Protein AF-A0A507CUS2-F1 (afdb_monomer_lite)

Radius of gyration: 39.31 Å; chains: 1; bounding box: 85×92×77 Å

Structure (mmCIF, N/CA/C/O backbone):
data_AF-A0A507CUS2-F1
#
_entry.id   AF-A0A507CUS2-F1
#
loop_
_atom_site.group_PDB
_atom_site.id
_atom_site.type_symbol
_atom_site.label_atom_id
_atom_site.label_alt_id
_atom_site.label_comp_id
_atom_site.label_asym_id
_atom_site.label_entity_id
_atom_site.label_seq_id
_atom_site.pdbx_PDB_ins_code
_atom_site.Cartn_x
_atom_site.Cartn_y
_atom_site.Cartn_z
_atom_site.occupancy
_atom_site.B_iso_or_equiv
_atom_site.auth_seq_id
_atom_site.auth_comp_id
_atom_site.auth_asym_id
_atom_site.auth_atom_id
_atom_site.pdbx_PDB_model_num
ATOM 1 N N . MET A 1 1 ? -12.491 -32.952 25.454 1.00 55.44 1 MET A N 1
ATOM 2 C CA . MET A 1 1 ? -11.178 -32.754 24.778 1.00 55.44 1 MET A CA 1
ATOM 3 C C . MET A 1 1 ? -11.209 -33.100 23.277 1.00 55.44 1 MET A C 1
ATOM 5 O O . MET A 1 1 ? -10.390 -32.542 22.554 1.00 55.44 1 MET A O 1
ATOM 9 N N . GLY A 1 2 ? -12.136 -33.944 22.789 1.00 64.25 2 GLY A N 1
ATOM 10 C CA . GLY A 1 2 ? -12.224 -34.361 21.374 1.00 64.25 2 GLY A CA 1
ATOM 11 C C . GLY A 1 2 ? -12.565 -33.248 20.372 1.00 64.25 2 GLY A C 1
ATOM 12 O O . GLY A 1 2 ? -11.853 -33.081 19.383 1.00 64.25 2 GLY A O 1
ATOM 13 N N . ASP A 1 3 ? -13.547 -32.394 20.672 1.00 76.19 3 ASP A N 1
ATOM 14 C CA . ASP A 1 3 ? -14.053 -31.393 19.708 1.00 76.19 3 ASP A CA 1
ATOM 15 C C . ASP A 1 3 ? -13.016 -30.341 19.304 1.00 76.19 3 ASP A C 1
ATOM 17 O O . ASP A 1 3 ? -12.984 -29.862 18.172 1.00 76.19 3 ASP A O 1
ATOM 21 N N . LYS A 1 4 ? -12.110 -29.986 20.224 1.00 78.25 4 LYS A N 1
ATOM 22 C CA . LYS A 1 4 ? -11.014 -29.045 19.940 1.00 78.25 4 LYS A CA 1
ATOM 23 C C . LYS A 1 4 ? -9.965 -29.645 19.005 1.00 78.25 4 LYS A C 1
ATOM 25 O O . LYS A 1 4 ? -9.221 -28.885 18.395 1.00 78.25 4 LYS A O 1
ATOM 30 N N . ARG A 1 5 ? -9.845 -30.973 18.932 1.00 82.31 5 ARG A N 1
ATOM 31 C CA . ARG A 1 5 ? -8.914 -31.662 18.027 1.00 82.31 5 ARG A CA 1
ATOM 32 C C . ARG A 1 5 ? -9.556 -31.864 16.656 1.00 82.31 5 ARG A C 1
ATOM 34 O O . ARG A 1 5 ? -8.892 -31.576 15.667 1.00 82.31 5 ARG A O 1
ATOM 41 N N . ALA A 1 6 ? -10.843 -32.215 16.617 1.00 86.88 6 ALA A N 1
ATOM 42 C CA . ALA A 1 6 ? -11.633 -32.305 15.387 1.00 86.88 6 ALA A CA 1
ATOM 43 C C . ALA A 1 6 ? -11.661 -30.970 14.621 1.00 86.88 6 ALA A C 1
ATOM 45 O O . ALA A 1 6 ? -11.206 -30.905 13.485 1.00 86.88 6 ALA A O 1
ATOM 46 N N . LYS A 1 7 ? -12.006 -29.858 15.288 1.00 85.62 7 LYS A N 1
ATOM 47 C CA . LYS A 1 7 ? -12.008 -28.514 14.669 1.00 85.62 7 LYS A CA 1
ATOM 48 C C . LYS A 1 7 ? -10.644 -28.071 14.131 1.00 85.62 7 LYS A C 1
ATOM 50 O O . LYS A 1 7 ? -10.565 -27.254 13.219 1.00 85.62 7 LYS A O 1
ATOM 55 N N . LYS A 1 8 ? -9.551 -28.567 14.723 1.00 85.44 8 LYS A N 1
ATOM 56 C CA . LYS A 1 8 ? -8.195 -28.294 14.229 1.00 85.44 8 LYS A CA 1
ATOM 57 C C . LYS A 1 8 ? -7.891 -29.098 12.971 1.00 85.44 8 LYS A C 1
ATOM 59 O O . LYS A 1 8 ? -7.284 -28.536 12.071 1.00 85.44 8 LYS A O 1
ATOM 64 N N . ALA A 1 9 ? -8.307 -30.364 12.926 1.00 87.25 9 ALA A N 1
ATOM 65 C CA . ALA A 1 9 ? -8.192 -31.204 11.738 1.00 87.25 9 ALA A CA 1
ATOM 66 C C . ALA A 1 9 ? -8.985 -30.602 10.570 1.00 87.25 9 ALA A C 1
ATOM 68 O O . ALA A 1 9 ? -8.390 -30.302 9.546 1.00 87.25 9 ALA A O 1
ATOM 69 N N . GLU A 1 10 ? -10.250 -30.231 10.793 1.00 90.06 10 GLU A N 1
ATOM 70 C CA . GLU A 1 10 ? -11.076 -29.558 9.778 1.00 90.06 10 GLU A CA 1
ATOM 71 C C . GLU A 1 10 ? -10.437 -28.269 9.242 1.00 90.06 10 GLU A C 1
ATOM 73 O O . GLU A 1 10 ? -10.563 -27.944 8.064 1.00 90.06 10 GLU A O 1
ATOM 78 N N . TYR A 1 11 ? -9.761 -27.501 10.103 1.00 88.88 11 TYR A N 1
ATOM 79 C CA . TYR A 1 11 ? -9.037 -26.308 9.666 1.00 88.88 11 TYR A CA 1
ATOM 80 C C . TYR A 1 11 ? -7.829 -26.660 8.789 1.00 88.88 11 TYR A C 1
ATOM 82 O O . TYR A 1 11 ? -7.574 -25.967 7.806 1.00 88.88 11 TYR A O 1
ATOM 90 N N . PHE A 1 12 ? -7.081 -27.712 9.138 1.00 88.44 12 PHE A N 1
ATOM 91 C CA . PHE A 1 12 ? -5.966 -28.186 8.318 1.00 88.44 12 PHE A CA 1
ATOM 92 C C . PHE A 1 12 ? -6.449 -28.663 6.951 1.00 88.44 12 PHE A C 1
ATOM 94 O O . PHE A 1 12 ? -5.858 -28.269 5.951 1.00 88.44 12 PHE A O 1
ATOM 101 N N . ASP A 1 13 ? -7.552 -29.405 6.900 1.00 90.56 13 ASP A N 1
ATOM 102 C CA . ASP A 1 13 ? -8.124 -29.906 5.648 1.00 90.56 13 ASP A CA 1
ATOM 103 C C . ASP A 1 13 ? -8.612 -28.756 4.759 1.00 90.56 13 ASP A C 1
ATOM 105 O O . ASP A 1 13 ? -8.297 -28.709 3.572 1.00 90.56 13 ASP A O 1
ATOM 109 N N . LYS A 1 14 ? -9.280 -27.754 5.346 1.00 90.62 14 LYS A N 1
ATOM 110 C CA . LYS A 1 14 ? -9.685 -26.536 4.625 1.00 90.62 14 LYS A CA 1
ATOM 111 C C . LYS A 1 14 ? -8.495 -25.752 4.083 1.00 90.62 14 LYS A C 1
ATOM 113 O O . LYS A 1 14 ? -8.564 -25.237 2.975 1.00 90.62 14 LYS A O 1
ATOM 118 N N . LEU A 1 15 ? -7.414 -25.630 4.853 1.00 89.00 15 LEU A N 1
ATOM 119 C CA . LEU A 1 15 ? -6.216 -24.914 4.411 1.00 89.00 15 LEU A CA 1
ATOM 120 C C . LEU A 1 15 ? -5.497 -25.675 3.289 1.00 89.00 15 LEU A C 1
ATOM 122 O O . LEU A 1 15 ? -5.046 -25.042 2.341 1.00 89.00 15 LEU A O 1
ATOM 126 N N . LYS A 1 16 ? -5.440 -27.009 3.367 1.00 88.25 16 LYS A N 1
ATOM 127 C CA . LYS A 1 16 ? -4.901 -27.882 2.313 1.00 88.25 16 LYS A CA 1
ATOM 128 C C . LYS A 1 16 ? -5.678 -27.739 1.005 1.00 88.25 16 LYS A C 1
ATOM 130 O O . LYS A 1 16 ? -5.072 -27.490 -0.029 1.00 88.25 16 LYS A O 1
ATOM 135 N N . GLN A 1 17 ? -7.010 -27.809 1.070 1.00 90.94 17 GLN A N 1
ATOM 136 C CA . GLN A 1 17 ? -7.886 -27.535 -0.079 1.00 90.94 17 GLN A CA 1
ATOM 137 C C . GLN A 1 17 ? -7.632 -26.122 -0.630 1.00 90.94 17 GLN A C 1
ATOM 139 O O . GLN A 1 17 ? -7.420 -25.950 -1.822 1.00 90.94 17 GLN A O 1
ATOM 144 N N . LEU A 1 18 ? -7.523 -25.145 0.280 1.00 90.25 18 LEU A N 1
ATOM 145 C CA . LEU A 1 18 ? -7.044 -23.772 0.078 1.00 90.25 18 LEU A CA 1
ATOM 146 C C . LEU A 1 18 ? -5.852 -23.658 -0.885 1.00 90.25 18 LEU A C 1
ATOM 148 O O . LEU A 1 18 ? -5.891 -22.981 -1.913 1.00 90.25 18 LEU A O 1
ATOM 152 N N . LEU A 1 19 ? -4.766 -24.311 -0.483 1.00 86.19 19 LEU A N 1
ATOM 153 C CA . LEU A 1 19 ? -3.470 -24.252 -1.152 1.00 86.19 19 LEU A CA 1
ATOM 154 C C . LEU A 1 19 ? -3.439 -25.035 -2.465 1.00 86.19 19 LEU A C 1
ATOM 156 O O . LEU A 1 19 ? -2.702 -24.649 -3.366 1.00 86.19 19 LEU A O 1
ATOM 160 N N . ALA A 1 20 ? -4.215 -26.115 -2.569 1.00 86.56 20 ALA A N 1
ATOM 161 C CA . ALA A 1 20 ? -4.308 -26.909 -3.789 1.00 86.56 20 ALA A CA 1
ATOM 162 C C . ALA A 1 20 ? -5.159 -26.211 -4.859 1.00 86.56 20 ALA A C 1
ATOM 164 O O . ALA A 1 20 ? -4.806 -26.214 -6.037 1.00 86.56 20 ALA A O 1
ATOM 165 N N . ASP A 1 21 ? -6.268 -25.590 -4.453 1.00 89.00 21 ASP A N 1
ATOM 166 C CA . ASP A 1 21 ? -7.197 -24.964 -5.385 1.00 89.00 21 ASP A CA 1
ATOM 167 C C . ASP A 1 21 ? -6.641 -23.662 -5.960 1.00 89.00 21 ASP A C 1
ATOM 169 O O . ASP A 1 21 ? -6.886 -23.372 -7.130 1.00 89.00 21 ASP A O 1
ATOM 173 N N . TYR A 1 22 ? -5.940 -22.854 -5.160 1.00 88.62 22 TYR A N 1
ATOM 174 C CA . TYR A 1 22 ? -5.552 -21.494 -5.530 1.00 88.62 22 TYR A CA 1
ATOM 175 C C . TYR A 1 22 ? -4.031 -21.351 -5.697 1.00 88.62 22 TYR A C 1
ATOM 177 O O . TYR A 1 22 ? -3.296 -21.517 -4.724 1.00 88.62 22 TYR A O 1
ATOM 185 N N . PRO A 1 23 ? -3.543 -20.958 -6.891 1.00 85.69 23 PRO A N 1
ATOM 186 C CA . PRO A 1 23 ? -2.109 -20.804 -7.136 1.00 85.69 23 PRO A CA 1
ATOM 187 C C . PRO A 1 23 ? -1.521 -19.539 -6.493 1.00 85.69 23 PRO A C 1
ATOM 189 O O . PRO A 1 23 ? -0.327 -19.504 -6.198 1.00 85.69 23 PRO A O 1
ATOM 192 N N . THR A 1 24 ? -2.349 -18.508 -6.267 1.00 88.62 24 THR A N 1
ATOM 193 C CA . THR A 1 24 ? -1.909 -17.223 -5.706 1.00 88.62 24 THR A CA 1
ATOM 194 C C . THR A 1 24 ? -2.506 -16.975 -4.326 1.00 88.62 24 THR A C 1
ATOM 196 O O . THR A 1 24 ? -3.685 -17.245 -4.067 1.00 88.62 24 THR A O 1
ATOM 199 N N . VAL A 1 25 ? -1.675 -16.447 -3.425 1.00 90.44 25 VAL A N 1
ATOM 200 C CA . VAL A 1 25 ? -2.063 -16.136 -2.046 1.00 90.44 25 VAL A CA 1
ATOM 201 C C . VAL A 1 25 ? -1.551 -14.757 -1.661 1.00 90.44 25 VAL A C 1
ATOM 203 O O . VAL A 1 25 ? -0.349 -14.507 -1.629 1.00 90.44 25 VAL A O 1
ATOM 206 N N . PHE A 1 26 ? -2.456 -13.862 -1.288 1.00 91.25 26 PHE A N 1
ATOM 207 C CA . PHE A 1 26 ? -2.097 -12.609 -0.641 1.00 91.25 26 PHE A CA 1
ATOM 208 C C . PHE A 1 26 ? -1.972 -12.813 0.862 1.00 91.25 26 PHE A C 1
ATOM 210 O O . PHE A 1 26 ? -2.871 -13.340 1.521 1.00 91.25 26 PHE A O 1
ATOM 217 N N . ILE A 1 27 ? -0.861 -12.340 1.407 1.00 91.06 27 ILE A N 1
ATOM 218 C CA . ILE A 1 27 ? -0.609 -12.268 2.836 1.00 91.06 27 ILE A CA 1
ATOM 219 C C . ILE A 1 27 ? -0.936 -10.848 3.266 1.00 91.06 27 ILE A C 1
ATOM 221 O O . ILE A 1 27 ? -0.382 -9.870 2.756 1.00 91.06 27 ILE A O 1
ATOM 225 N N . VAL A 1 28 ? -1.892 -10.741 4.177 1.00 90.62 28 VAL A N 1
ATOM 226 C CA . VAL A 1 28 ? -2.523 -9.474 4.526 1.00 90.62 28 VAL A CA 1
ATOM 227 C C . VAL A 1 28 ? -2.383 -9.247 6.020 1.00 90.62 28 VAL A C 1
ATOM 229 O O . VAL A 1 28 ? -2.678 -10.134 6.813 1.00 90.62 28 VAL A O 1
ATOM 232 N N . ASN A 1 29 ? -1.952 -8.059 6.420 1.00 90.25 29 ASN A N 1
ATOM 233 C CA . ASN A 1 29 ? -1.989 -7.615 7.801 1.00 90.25 29 ASN A CA 1
ATOM 234 C C . ASN A 1 29 ? -3.327 -6.915 8.092 1.00 90.25 29 ASN A C 1
ATOM 236 O O . ASN A 1 29 ? -3.771 -6.036 7.341 1.00 90.25 29 ASN A O 1
ATOM 240 N N . VAL A 1 30 ? -3.974 -7.327 9.181 1.00 86.94 30 VAL A N 1
ATOM 241 C CA . VAL A 1 30 ? -5.353 -6.973 9.549 1.00 86.94 30 VAL A CA 1
ATOM 242 C C . VAL A 1 30 ? -5.353 -6.176 10.860 1.00 86.94 30 VAL A C 1
ATOM 244 O O . VAL A 1 30 ? -6.011 -6.533 11.834 1.00 86.94 30 VAL A O 1
ATOM 247 N N . ASP A 1 31 ? -4.598 -5.079 10.909 1.00 85.25 31 ASP A N 1
ATOM 248 C CA . ASP A 1 31 ? -4.523 -4.211 12.089 1.00 85.25 31 ASP A CA 1
ATOM 249 C C . ASP A 1 31 ? -5.655 -3.175 12.119 1.00 85.25 31 ASP A C 1
ATOM 251 O O . ASP A 1 31 ? -5.944 -2.512 11.125 1.00 85.25 31 ASP A O 1
ATOM 255 N N . ASN A 1 32 ? -6.291 -3.009 13.286 1.00 80.69 32 ASN A N 1
ATOM 256 C CA . ASN A 1 32 ? -7.391 -2.058 13.515 1.00 80.69 32 ASN A CA 1
ATOM 257 C C . ASN A 1 32 ? -8.603 -2.221 12.573 1.00 80.69 32 ASN A C 1
ATOM 259 O O . ASN A 1 32 ? -9.353 -1.270 12.350 1.00 80.69 32 ASN A O 1
ATOM 263 N N . VAL A 1 33 ? -8.826 -3.430 12.052 1.00 84.31 33 VAL A N 1
ATOM 264 C CA . VAL A 1 33 ? -9.963 -3.760 11.183 1.00 84.31 33 VAL A CA 1
ATOM 265 C C . VAL A 1 33 ? -11.133 -4.274 12.026 1.00 84.31 33 VAL A C 1
ATOM 267 O O . VAL A 1 33 ? -10.987 -5.198 12.827 1.00 84.31 33 VAL A O 1
ATOM 270 N N . GLY A 1 34 ? -12.314 -3.680 11.845 1.00 83.50 34 GLY A N 1
ATOM 271 C CA . GLY A 1 34 ? -13.531 -4.096 12.549 1.00 83.50 34 GLY A CA 1
ATOM 272 C C . GLY A 1 34 ? -14.150 -5.382 11.986 1.00 83.50 34 GLY A C 1
ATOM 273 O O . GLY A 1 34 ? -13.994 -5.705 10.807 1.00 83.50 34 GLY A O 1
ATOM 274 N N . SER A 1 35 ? -14.939 -6.092 12.799 1.00 86.44 35 SER A N 1
ATOM 275 C CA . SER A 1 35 ? -15.641 -7.316 12.372 1.00 86.44 35 SER A CA 1
ATOM 276 C C . SER A 1 35 ? -16.556 -7.094 11.160 1.00 86.44 35 SER A C 1
ATOM 278 O O . SER A 1 35 ? -16.590 -7.930 10.256 1.00 86.44 35 SER A O 1
ATOM 280 N N . ASN A 1 36 ? -17.246 -5.947 11.103 1.00 86.75 36 ASN A N 1
ATOM 281 C CA . ASN A 1 36 ? -18.114 -5.581 9.977 1.00 86.75 36 ASN A CA 1
ATOM 282 C C . ASN A 1 36 ? -17.319 -5.336 8.691 1.00 86.75 36 ASN A C 1
ATOM 284 O O . ASN A 1 36 ? -17.740 -5.776 7.625 1.00 86.75 36 ASN A O 1
ATOM 288 N N . GLN A 1 37 ? -16.139 -4.719 8.794 1.00 85.56 37 GLN A N 1
ATOM 289 C CA . GLN A 1 37 ? -15.252 -4.509 7.651 1.00 85.56 37 GLN A CA 1
ATOM 290 C C . GLN A 1 37 ? -14.789 -5.858 7.085 1.00 85.56 37 GLN A C 1
ATOM 292 O O . GLN A 1 37 ? -14.903 -6.095 5.887 1.00 85.56 37 GLN A O 1
ATOM 297 N N . MET A 1 38 ? -14.388 -6.803 7.944 1.00 87.50 38 MET A N 1
ATOM 298 C CA . MET A 1 38 ? -14.052 -8.171 7.517 1.00 87.50 38 MET A CA 1
ATOM 299 C C . MET A 1 38 ? -15.237 -8.926 6.907 1.00 87.50 38 MET A C 1
ATOM 301 O O . MET A 1 38 ? -15.042 -9.828 6.091 1.00 87.50 38 MET A O 1
ATOM 305 N N . HIS A 1 39 ? -16.468 -8.623 7.318 1.00 88.31 39 HIS A N 1
ATOM 306 C CA . HIS A 1 39 ? -17.656 -9.213 6.709 1.00 88.31 39 HIS A CA 1
ATOM 307 C C . HIS A 1 39 ? -17.906 -8.645 5.306 1.00 88.31 39 HIS A C 1
ATOM 309 O O . HIS A 1 39 ? -18.074 -9.420 4.370 1.00 88.31 39 HIS A O 1
ATOM 315 N N . GLN A 1 40 ? -17.824 -7.323 5.142 1.00 87.88 40 GLN A N 1
ATOM 316 C CA . GLN A 1 40 ? -17.938 -6.652 3.842 1.00 87.88 40 GLN A CA 1
ATOM 317 C C . GLN A 1 40 ? -16.847 -7.106 2.869 1.00 87.88 40 GLN A C 1
ATOM 319 O O . GLN A 1 40 ? -17.151 -7.480 1.743 1.00 87.88 40 GLN A O 1
ATOM 324 N N . ILE A 1 41 ? -15.595 -7.186 3.326 1.00 86.94 41 ILE A N 1
ATOM 325 C CA . ILE A 1 41 ? -14.480 -7.726 2.537 1.00 86.94 41 ILE A CA 1
ATOM 326 C C . ILE A 1 41 ? -14.787 -9.157 2.094 1.00 86.94 41 ILE A C 1
ATOM 328 O O . ILE A 1 41 ? -14.598 -9.498 0.932 1.00 86.94 41 ILE A O 1
ATOM 332 N N . ARG A 1 42 ? -15.295 -10.005 2.997 1.00 88.38 42 ARG A N 1
ATOM 333 C CA . ARG A 1 42 ? -15.652 -11.385 2.648 1.00 88.38 42 ARG A CA 1
ATOM 334 C C . ARG A 1 42 ? -16.791 -11.478 1.646 1.00 88.38 42 ARG A C 1
ATOM 336 O O . ARG A 1 42 ? -16.805 -12.453 0.911 1.00 88.38 42 ARG A O 1
ATOM 343 N N . ILE A 1 43 ? -17.724 -10.527 1.628 1.00 89.38 43 ILE A N 1
ATOM 344 C CA . ILE A 1 43 ? -18.783 -10.443 0.614 1.00 89.38 43 ILE A CA 1
ATOM 345 C C . ILE A 1 43 ? -18.190 -9.992 -0.723 1.00 89.38 43 ILE A C 1
ATOM 347 O O . ILE A 1 43 ? -18.408 -10.658 -1.728 1.00 89.38 43 ILE A O 1
ATOM 351 N N . ASN A 1 44 ? -17.385 -8.928 -0.716 1.00 86.81 44 ASN A N 1
ATOM 352 C CA . ASN A 1 44 ? -16.779 -8.348 -1.916 1.00 86.81 44 ASN A CA 1
ATOM 353 C C . ASN A 1 44 ? -15.786 -9.293 -2.602 1.00 86.81 44 ASN A C 1
ATOM 355 O O . ASN A 1 44 ? -15.641 -9.251 -3.817 1.00 86.81 44 ASN A O 1
ATOM 359 N N . MET A 1 45 ? -15.116 -10.150 -1.830 1.00 84.38 45 MET A N 1
ATOM 360 C CA . MET A 1 45 ? -14.189 -11.150 -2.359 1.00 84.38 45 MET A CA 1
ATOM 361 C C . MET A 1 45 ? -14.888 -12.419 -2.873 1.00 84.38 45 MET A C 1
ATOM 363 O O . MET A 1 45 ? -14.225 -13.239 -3.507 1.00 84.38 45 MET A O 1
ATOM 367 N N . ARG A 1 46 ? -16.200 -12.616 -2.640 1.00 86.25 46 ARG A N 1
ATOM 368 C CA . ARG A 1 46 ? -16.898 -13.830 -3.106 1.00 86.25 46 ARG A CA 1
ATOM 369 C C . ARG A 1 46 ? -16.798 -13.956 -4.625 1.00 86.25 46 ARG A C 1
ATOM 371 O O . ARG A 1 46 ? -17.096 -13.018 -5.350 1.00 86.25 46 ARG A O 1
ATOM 378 N N . GLY A 1 47 ? -16.420 -15.144 -5.089 1.00 82.44 47 GLY A N 1
ATOM 379 C CA . GLY A 1 47 ? -16.262 -15.463 -6.510 1.00 82.44 47 GLY A CA 1
ATOM 380 C C . GLY A 1 47 ? -14.826 -15.320 -7.015 1.00 82.44 47 GLY A C 1
ATOM 381 O O . GLY A 1 47 ? -14.388 -16.145 -7.808 1.00 82.44 47 GLY A O 1
ATOM 382 N N . GLU A 1 48 ? -14.059 -14.359 -6.499 1.00 82.88 48 GLU A N 1
ATOM 383 C CA . GLU A 1 48 ? -12.675 -14.113 -6.943 1.00 82.88 48 GLU A CA 1
ATOM 384 C C . GLU A 1 48 ? -11.623 -14.618 -5.958 1.00 82.88 48 GLU A C 1
ATOM 386 O O . GLU A 1 48 ? -10.512 -14.989 -6.356 1.00 82.88 48 GLU A O 1
ATOM 391 N N . GLY A 1 49 ? -11.977 -14.677 -4.673 1.00 85.62 49 GLY A N 1
ATOM 392 C CA . GLY A 1 49 ? -11.088 -15.197 -3.657 1.00 85.62 49 GLY A CA 1
ATOM 393 C C . GLY A 1 49 ? -11.755 -15.574 -2.343 1.00 85.62 49 GLY A C 1
ATOM 394 O O . GLY A 1 49 ? -12.904 -15.244 -2.050 1.00 85.62 49 GLY A O 1
ATOM 395 N N . VAL A 1 50 ? -11.000 -16.290 -1.520 1.00 90.69 50 VAL A N 1
ATOM 396 C CA . VAL A 1 50 ? -11.439 -16.739 -0.199 1.00 90.69 50 VAL A CA 1
ATOM 397 C C . VAL A 1 50 ? -10.493 -16.186 0.853 1.00 90.69 50 VAL A C 1
ATOM 399 O O . VAL A 1 50 ? -9.283 -16.387 0.794 1.00 90.69 50 VAL A O 1
ATOM 402 N N . VAL A 1 51 ? -11.059 -15.492 1.841 1.00 90.56 51 VAL A N 1
ATOM 403 C CA . VAL A 1 51 ? -10.310 -14.974 2.990 1.00 90.56 51 VAL A CA 1
ATOM 404 C C . VAL A 1 51 ? -10.303 -16.022 4.098 1.00 90.56 51 VAL A C 1
ATOM 406 O O . VAL A 1 51 ? -11.357 -16.357 4.649 1.00 90.56 51 VAL A O 1
ATOM 409 N N . LEU A 1 52 ? -9.117 -16.498 4.468 1.00 90.25 52 LEU A N 1
ATOM 410 C CA . LEU A 1 52 ? -8.896 -17.415 5.578 1.00 90.25 52 LEU A CA 1
ATOM 411 C C . LEU A 1 52 ? -8.071 -16.727 6.669 1.00 90.25 52 LEU A C 1
ATOM 413 O O . LEU A 1 52 ? -6.939 -16.296 6.453 1.00 90.25 52 LEU A O 1
ATOM 417 N N . MET A 1 53 ? -8.632 -16.681 7.874 1.00 88.69 53 MET A N 1
ATOM 418 C CA . MET A 1 53 ? -7.929 -16.227 9.074 1.00 88.69 53 MET A CA 1
ATOM 419 C C . MET A 1 53 ? -7.617 -17.430 9.961 1.00 88.69 53 MET A C 1
ATOM 421 O O . MET A 1 53 ? -8.464 -18.307 10.141 1.00 88.69 53 MET A O 1
ATOM 425 N N . GLY A 1 54 ? -6.433 -17.446 10.569 1.00 86.50 54 GLY A N 1
ATOM 426 C CA . GLY A 1 54 ? -6.023 -18.526 11.457 1.00 86.50 54 GLY A CA 1
ATOM 427 C C . GLY A 1 54 ? -4.998 -18.089 12.488 1.00 86.50 54 GLY A C 1
ATOM 428 O O . GLY A 1 54 ? -4.245 -17.143 12.289 1.00 86.50 54 GLY A O 1
ATOM 429 N N . LYS A 1 55 ? -4.937 -18.812 13.610 1.00 88.38 55 LYS A N 1
ATOM 430 C CA . LYS A 1 55 ? -3.902 -18.579 14.622 1.00 88.38 55 LYS A CA 1
ATOM 431 C C . LYS A 1 55 ? -2.531 -18.923 14.034 1.00 88.38 55 LYS A C 1
ATOM 433 O O . LYS A 1 55 ? -2.341 -20.044 13.566 1.00 88.38 55 LYS A O 1
ATOM 438 N N . ASN A 1 56 ? -1.552 -18.029 14.160 1.00 88.25 56 ASN A N 1
ATOM 439 C CA . ASN A 1 56 ? -0.212 -18.206 13.576 1.00 88.25 56 ASN A CA 1
ATOM 440 C C . ASN A 1 56 ? 0.439 -19.558 13.904 1.00 88.25 56 ASN A C 1
ATOM 442 O O . ASN A 1 56 ? 1.081 -20.165 13.055 1.00 88.25 56 ASN A O 1
ATOM 446 N N . THR A 1 57 ? 0.257 -20.070 15.124 1.00 87.75 57 THR A N 1
ATOM 447 C CA . THR A 1 57 ? 0.811 -21.375 15.523 1.00 87.75 57 THR A CA 1
ATOM 448 C C . THR A 1 57 ? 0.182 -22.548 14.769 1.00 87.75 57 THR A C 1
ATOM 450 O O . THR A 1 57 ? 0.865 -23.525 14.485 1.00 87.75 57 THR A O 1
ATOM 453 N N . MET A 1 58 ? -1.108 -22.457 14.441 1.00 86.94 58 MET A N 1
ATOM 454 C CA . MET A 1 58 ? -1.820 -23.455 13.641 1.00 86.94 58 MET A CA 1
ATOM 455 C C . MET A 1 58 ? -1.381 -23.381 12.182 1.00 86.94 58 MET A C 1
ATOM 457 O O . MET A 1 58 ? -0.991 -24.392 11.615 1.00 86.94 58 MET A O 1
ATOM 461 N N . VAL A 1 59 ? -1.380 -22.178 11.607 1.00 88.81 59 VAL A N 1
ATOM 462 C CA . VAL A 1 59 ? -0.999 -21.951 10.207 1.00 88.81 59 VAL A CA 1
ATOM 463 C C . VAL A 1 59 ? 0.431 -22.420 9.946 1.00 88.81 59 VAL A C 1
ATOM 465 O O . VAL A 1 59 ? 0.657 -23.187 9.019 1.00 88.81 59 VAL A O 1
ATOM 468 N N . ARG A 1 60 ? 1.395 -22.045 10.798 1.00 88.31 60 ARG A N 1
ATOM 469 C CA . ARG A 1 60 ? 2.791 -22.486 10.637 1.00 88.31 60 ARG A CA 1
ATOM 470 C C . ARG A 1 60 ? 2.945 -23.999 10.748 1.00 88.31 60 ARG A C 1
ATOM 472 O O . ARG A 1 60 ? 3.774 -24.573 10.055 1.00 88.31 60 ARG A O 1
ATOM 479 N N . ARG A 1 61 ? 2.150 -24.655 11.601 1.00 88.75 61 ARG A N 1
ATOM 480 C CA . ARG A 1 61 ? 2.141 -26.120 11.681 1.00 88.75 61 ARG A CA 1
ATOM 481 C C . ARG A 1 61 ? 1.583 -26.746 10.402 1.00 88.75 61 ARG A C 1
ATOM 483 O O . ARG A 1 61 ? 2.153 -27.728 9.951 1.00 88.75 61 ARG A O 1
ATOM 490 N N . ALA A 1 62 ? 0.511 -26.185 9.838 1.00 86.44 62 ALA A N 1
ATOM 491 C CA . ALA A 1 62 ? -0.068 -26.646 8.576 1.00 86.44 62 ALA A CA 1
ATOM 492 C C . ALA A 1 62 ? 0.948 -26.530 7.434 1.00 86.44 62 ALA A C 1
ATOM 494 O O . ALA A 1 62 ? 1.267 -27.520 6.794 1.00 86.44 62 ALA A O 1
ATOM 495 N N . LEU A 1 63 ? 1.532 -25.340 7.268 1.00 86.50 63 LEU A N 1
ATOM 496 C CA . LEU A 1 63 ? 2.519 -25.067 6.225 1.00 86.50 63 LEU A CA 1
ATOM 497 C C . LEU A 1 63 ? 3.765 -25.943 6.360 1.00 86.50 63 LEU A C 1
ATOM 499 O O . LEU A 1 63 ? 4.304 -26.363 5.352 1.00 86.50 63 LEU A O 1
ATOM 503 N N . ARG A 1 64 ? 4.201 -26.273 7.583 1.00 86.44 64 ARG A N 1
ATOM 504 C CA . ARG A 1 64 ? 5.330 -27.192 7.794 1.00 86.44 64 ARG A CA 1
ATOM 505 C C . ARG A 1 64 ? 5.018 -28.632 7.374 1.00 86.44 64 ARG A C 1
ATOM 507 O O . ARG A 1 64 ? 5.912 -29.318 6.904 1.00 86.44 64 ARG A O 1
ATOM 514 N N . MET A 1 65 ? 3.778 -29.082 7.571 1.00 84.50 65 MET A N 1
ATOM 515 C CA . MET A 1 65 ? 3.332 -30.405 7.115 1.00 84.50 65 MET A CA 1
ATOM 516 C C . MET A 1 65 ? 3.205 -30.461 5.589 1.00 84.50 65 MET A C 1
ATOM 518 O O . MET A 1 65 ? 3.426 -31.511 5.018 1.00 84.50 65 MET A O 1
ATOM 522 N N . GLU A 1 66 ? 2.865 -29.347 4.939 1.00 79.75 66 GLU A N 1
ATOM 523 C CA . GLU A 1 66 ? 2.820 -29.255 3.470 1.00 79.75 66 GLU A CA 1
ATOM 524 C C . GLU A 1 66 ? 4.203 -29.009 2.853 1.00 79.75 66 GLU A C 1
ATOM 526 O O . GLU A 1 66 ? 4.473 -29.407 1.724 1.00 79.75 66 GLU A O 1
ATOM 531 N N . ALA A 1 67 ? 5.114 -28.380 3.598 1.00 80.12 67 ALA A N 1
ATOM 532 C CA . ALA A 1 67 ? 6.469 -28.098 3.139 1.00 80.12 67 ALA A CA 1
ATOM 533 C C . ALA A 1 67 ? 7.291 -29.368 2.873 1.00 80.12 67 ALA A C 1
ATOM 535 O O . ALA A 1 67 ? 8.255 -29.310 2.115 1.00 80.12 67 ALA A O 1
ATOM 536 N N . THR A 1 68 ? 6.909 -30.513 3.456 1.00 81.75 68 THR A N 1
ATOM 537 C CA . THR A 1 68 ? 7.529 -31.805 3.128 1.00 81.75 68 THR A CA 1
ATOM 538 C C . THR A 1 68 ? 7.219 -32.259 1.706 1.00 81.75 68 THR A C 1
ATOM 540 O O . THR A 1 68 ? 8.040 -32.948 1.111 1.00 81.75 68 THR A O 1
ATOM 543 N N . GLU A 1 69 ? 6.061 -31.878 1.164 1.00 79.12 69 GLU A N 1
ATOM 544 C CA . GLU A 1 69 ? 5.660 -32.198 -0.211 1.00 79.12 69 GLU A CA 1
ATOM 545 C C . GLU A 1 69 ? 6.101 -31.095 -1.182 1.00 79.12 69 GLU A C 1
ATOM 547 O O . GLU A 1 69 ? 6.589 -31.389 -2.269 1.00 79.12 69 GLU A O 1
ATOM 552 N N . ASN A 1 70 ? 6.011 -29.826 -0.763 1.00 77.62 70 ASN A N 1
ATOM 553 C CA . ASN A 1 70 ? 6.387 -28.662 -1.563 1.00 77.62 70 ASN A CA 1
ATOM 554 C C . ASN A 1 70 ? 7.286 -27.693 -0.765 1.00 77.62 70 ASN A C 1
ATOM 556 O O . ASN A 1 70 ? 6.778 -26.849 -0.017 1.00 77.62 70 ASN A O 1
ATOM 560 N N . PRO A 1 71 ? 8.618 -27.705 -0.972 1.00 81.75 71 PRO A N 1
ATOM 561 C CA . PRO A 1 71 ? 9.563 -26.896 -0.187 1.00 81.75 71 PRO A CA 1
ATOM 562 C C . PRO A 1 71 ? 9.379 -25.381 -0.381 1.00 81.75 71 PRO A C 1
ATOM 564 O O . PRO A 1 71 ? 9.854 -24.561 0.400 1.00 81.75 71 PRO A O 1
ATOM 567 N N . GLN A 1 72 ? 8.647 -24.971 -1.414 1.00 79.94 72 GLN A N 1
ATOM 568 C CA . GLN A 1 72 ? 8.390 -23.566 -1.711 1.00 79.94 72 GLN A CA 1
ATOM 569 C C . GLN A 1 72 ? 7.534 -22.867 -0.637 1.00 79.94 72 GLN A C 1
ATOM 571 O O . GLN A 1 72 ? 7.624 -21.646 -0.483 1.00 79.94 72 GLN A O 1
ATOM 576 N N . TYR A 1 73 ? 6.744 -23.619 0.137 1.00 81.12 73 TYR A N 1
ATOM 577 C CA . TYR A 1 73 ? 5.929 -23.072 1.224 1.00 81.12 73 TYR A CA 1
ATOM 578 C C . TYR A 1 73 ? 6.743 -22.668 2.459 1.00 81.12 73 TYR A C 1
ATOM 580 O O . TYR A 1 73 ? 6.229 -21.948 3.319 1.00 81.12 73 TYR A O 1
ATOM 588 N N . GLU A 1 74 ? 8.025 -23.038 2.547 1.00 82.06 74 GLU A N 1
ATOM 589 C CA . GLU A 1 74 ? 8.883 -22.595 3.650 1.00 82.06 74 GLU A CA 1
ATOM 590 C C . GLU A 1 74 ? 9.053 -21.076 3.675 1.00 82.06 74 GLU A C 1
ATOM 592 O O . GLU A 1 74 ? 8.974 -20.459 4.740 1.00 82.06 74 GLU A O 1
ATOM 597 N N . LYS A 1 75 ? 9.154 -20.455 2.495 1.00 82.00 75 LYS A N 1
ATOM 598 C CA . LYS A 1 75 ? 9.267 -18.997 2.341 1.00 82.00 75 LYS A CA 1
ATOM 599 C C . LYS A 1 75 ? 8.050 -18.256 2.899 1.00 82.00 75 LYS A C 1
ATOM 601 O O . LYS A 1 75 ? 8.176 -17.140 3.398 1.00 82.00 75 LYS A O 1
ATOM 606 N N . LEU A 1 76 ? 6.870 -18.884 2.880 1.00 82.88 76 LEU A N 1
ATOM 607 C CA . LEU A 1 76 ? 5.667 -18.308 3.483 1.00 82.88 76 LEU A CA 1
ATOM 608 C C . LEU A 1 76 ? 5.783 -18.237 4.999 1.00 82.88 76 LEU A C 1
ATOM 610 O O . LEU A 1 76 ? 5.351 -17.252 5.593 1.00 82.88 76 LEU A O 1
ATOM 614 N N . MET A 1 77 ? 6.400 -19.230 5.644 1.00 82.25 77 MET A N 1
ATOM 615 C CA . MET A 1 77 ? 6.468 -19.300 7.106 1.00 82.25 77 MET A CA 1
ATOM 616 C C . MET A 1 77 ? 7.156 -18.083 7.733 1.00 82.25 77 MET A C 1
ATOM 618 O O . MET A 1 77 ? 6.752 -17.649 8.817 1.00 82.25 77 MET A O 1
ATOM 622 N N . GLU A 1 78 ? 8.156 -17.516 7.058 1.00 84.75 78 GLU A N 1
ATOM 623 C CA . GLU A 1 78 ? 8.885 -16.337 7.535 1.00 84.75 78 GLU A CA 1
ATOM 624 C C . GLU A 1 78 ? 8.007 -15.084 7.577 1.00 84.75 78 GLU A C 1
ATOM 626 O O . GLU A 1 78 ? 8.132 -14.268 8.498 1.00 84.75 78 GLU A O 1
ATOM 631 N N . THR A 1 79 ? 7.083 -14.974 6.622 1.00 84.38 79 THR A N 1
ATOM 632 C CA . THR A 1 79 ? 6.159 -13.841 6.485 1.00 84.38 79 THR A CA 1
ATOM 633 C C . THR A 1 79 ? 4.954 -13.917 7.426 1.00 84.38 79 THR A C 1
ATOM 635 O O . THR A 1 79 ? 4.352 -12.889 7.734 1.00 84.38 79 THR A O 1
ATOM 638 N N . VAL A 1 80 ? 4.617 -15.101 7.960 1.00 85.44 80 VAL A N 1
ATOM 639 C CA . VAL A 1 80 ? 3.511 -15.269 8.921 1.00 85.44 80 VAL A CA 1
ATOM 640 C C . VAL A 1 80 ? 3.937 -14.775 10.308 1.00 85.44 80 VAL A C 1
ATOM 642 O O . VAL A 1 80 ? 4.267 -15.574 11.190 1.00 85.44 80 VAL A O 1
ATOM 645 N N . LYS A 1 81 ? 3.943 -13.459 10.538 1.00 86.44 81 LYS A N 1
ATOM 646 C CA . LYS A 1 81 ? 4.228 -12.812 11.835 1.00 86.44 81 LYS A CA 1
ATOM 647 C C . LYS A 1 81 ? 3.287 -11.622 12.050 1.00 86.44 81 LYS A C 1
ATOM 649 O O . LYS A 1 81 ? 3.015 -10.883 11.119 1.00 86.44 81 LYS A O 1
ATOM 654 N N . GLY A 1 82 ? 2.822 -11.424 13.285 1.00 87.81 82 GLY A N 1
ATOM 655 C CA . GLY A 1 82 ? 1.836 -10.382 13.604 1.00 87.81 82 GLY A CA 1
ATOM 656 C C . GLY A 1 82 ? 0.393 -10.837 13.373 1.00 87.81 82 GLY A C 1
ATOM 657 O O . GLY A 1 82 ? 0.094 -12.029 13.494 1.00 87.81 82 GLY A O 1
ATOM 658 N N . ASN A 1 83 ? -0.501 -9.896 13.084 1.00 89.25 83 ASN A N 1
ATOM 659 C CA . ASN A 1 83 ? -1.923 -10.152 12.876 1.00 89.25 83 ASN A CA 1
ATOM 660 C C . ASN A 1 83 ? -2.228 -10.402 11.389 1.00 89.25 83 ASN A C 1
ATOM 662 O O . ASN A 1 83 ? -2.676 -9.516 10.665 1.00 89.25 83 ASN A O 1
ATOM 666 N N . VAL A 1 84 ? -1.929 -11.616 10.924 1.00 89.88 84 VAL A N 1
ATOM 667 C CA . VAL A 1 84 ? -1.912 -11.949 9.493 1.00 89.88 84 VAL A CA 1
ATOM 668 C C . VAL A 1 84 ? -3.117 -12.795 9.078 1.00 89.88 84 VAL A C 1
ATOM 670 O O . VAL A 1 84 ? -3.541 -13.705 9.793 1.00 89.88 84 VAL A O 1
ATOM 673 N N . GLY A 1 85 ? -3.631 -12.508 7.885 1.00 90.94 85 GLY A N 1
ATOM 674 C CA . GLY A 1 85 ? -4.628 -13.273 7.150 1.00 90.94 85 GLY A CA 1
ATOM 675 C C . GLY A 1 85 ? -4.131 -13.711 5.775 1.00 90.94 85 GLY A C 1
ATOM 676 O O . GLY A 1 85 ? -3.202 -13.119 5.224 1.00 90.94 85 GLY A O 1
ATOM 677 N N . PHE A 1 86 ? -4.780 -14.732 5.218 1.00 91.25 86 PHE A N 1
ATOM 678 C CA . PHE A 1 86 ? -4.542 -15.212 3.858 1.00 91.25 86 PHE A CA 1
ATOM 679 C C . PHE A 1 86 ? -5.755 -14.919 2.991 1.00 91.25 86 PHE A C 1
ATOM 681 O O . PHE A 1 86 ? -6.892 -15.163 3.399 1.00 91.25 86 PHE A O 1
ATOM 688 N N . VAL A 1 87 ? -5.514 -14.424 1.786 1.00 91.56 87 VAL A N 1
ATOM 689 C CA . VAL A 1 87 ? -6.544 -14.249 0.766 1.00 91.56 87 VAL A CA 1
ATOM 690 C C . VAL A 1 87 ? -6.116 -15.047 -0.456 1.00 91.56 87 VAL A C 1
ATOM 692 O O . VAL A 1 87 ? -5.139 -14.708 -1.115 1.00 91.56 87 VAL A O 1
ATOM 695 N N . PHE A 1 88 ? -6.822 -16.144 -0.706 1.00 92.44 88 PHE A N 1
ATOM 696 C CA . PHE A 1 88 ? -6.569 -17.063 -1.812 1.00 92.44 88 PHE A CA 1
ATOM 697 C C . PHE A 1 88 ? -7.303 -16.587 -3.051 1.00 92.44 88 PHE A C 1
ATOM 699 O O . PHE A 1 88 ? -8.492 -16.279 -2.956 1.00 92.44 88 PHE A O 1
ATOM 706 N N . THR A 1 89 ? -6.623 -16.510 -4.192 1.00 90.69 89 THR A N 1
ATOM 707 C CA . THR A 1 89 ? -7.175 -15.909 -5.413 1.00 90.69 89 THR A CA 1
ATOM 708 C C . THR A 1 89 ? -6.770 -16.692 -6.658 1.00 90.69 89 THR A C 1
ATOM 710 O O . THR A 1 89 ? -5.721 -17.330 -6.710 1.00 90.69 89 THR A O 1
ATOM 713 N N . LYS A 1 90 ? -7.647 -16.702 -7.665 1.00 87.88 90 LYS A N 1
ATOM 714 C CA . LYS A 1 90 ? -7.359 -17.241 -9.013 1.00 87.88 90 LYS A CA 1
ATOM 715 C C . LYS A 1 90 ? -7.268 -16.140 -10.071 1.00 87.88 90 LYS A C 1
ATOM 717 O O . LYS A 1 90 ? -6.821 -16.403 -11.179 1.00 87.88 90 LYS A O 1
ATOM 722 N N . GLY A 1 91 ? -7.747 -14.941 -9.737 1.00 82.81 91 GLY A N 1
ATOM 723 C CA . GLY A 1 91 ? -7.796 -13.800 -10.642 1.00 82.81 91 GLY A CA 1
ATOM 724 C C . GLY A 1 91 ? -6.471 -13.050 -10.757 1.00 82.81 91 GLY A C 1
ATOM 725 O O . GLY A 1 91 ? -5.455 -13.419 -10.173 1.00 82.81 91 GLY A O 1
ATOM 726 N N . GLU A 1 92 ? -6.513 -11.953 -11.506 1.00 85.38 92 GLU A N 1
ATOM 727 C CA . GLU A 1 92 ? -5.364 -11.086 -11.747 1.00 85.38 92 GLU A CA 1
ATOM 728 C C . GLU A 1 92 ? 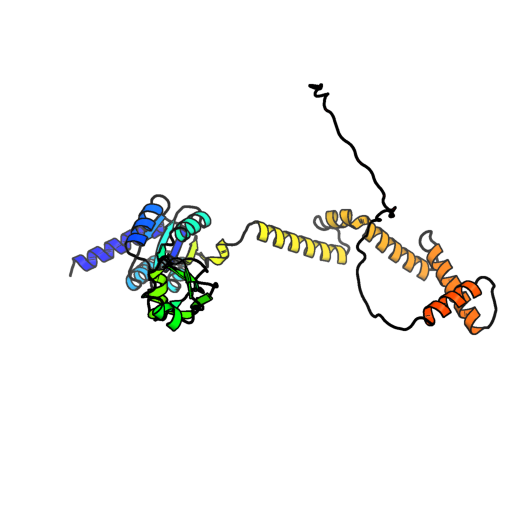-4.908 -10.352 -10.472 1.00 85.38 92 GLU A C 1
ATOM 730 O O . GLU A 1 92 ? -5.702 -9.714 -9.774 1.00 85.38 92 GLU A O 1
ATOM 735 N N . LEU A 1 93 ? -3.601 -10.400 -10.192 1.00 85.25 93 LEU A N 1
ATOM 736 C CA . LEU A 1 93 ? -3.012 -9.893 -8.948 1.00 85.25 93 LEU A CA 1
ATOM 737 C C . LEU A 1 93 ? -3.262 -8.391 -8.722 1.00 85.25 93 LEU A C 1
ATOM 739 O O . LEU A 1 93 ? -3.493 -7.970 -7.587 1.00 85.25 93 LEU A O 1
ATOM 743 N N . LYS A 1 94 ? -3.236 -7.576 -9.787 1.00 87.19 94 LYS A N 1
ATOM 744 C CA . LYS A 1 94 ? -3.456 -6.122 -9.695 1.00 87.19 94 LYS A CA 1
ATOM 745 C C . LYS A 1 94 ? -4.907 -5.794 -9.340 1.00 87.19 94 LYS A C 1
ATOM 747 O O . LYS A 1 94 ? -5.154 -5.118 -8.345 1.00 87.19 94 LYS A O 1
ATOM 752 N N . ALA A 1 95 ? -5.863 -6.365 -10.074 1.00 86.62 95 ALA A N 1
ATOM 753 C CA . ALA A 1 95 ? -7.288 -6.141 -9.836 1.00 86.62 95 ALA A CA 1
ATOM 754 C C . ALA A 1 95 ? -7.714 -6.561 -8.420 1.00 86.62 95 ALA A C 1
ATOM 756 O O . ALA A 1 95 ? -8.457 -5.846 -7.744 1.00 86.62 95 ALA A O 1
ATOM 757 N N . VAL A 1 96 ? -7.213 -7.702 -7.935 1.00 85.69 96 VAL A N 1
ATOM 758 C CA . VAL A 1 96 ? -7.537 -8.166 -6.581 1.00 85.69 96 VAL A CA 1
ATOM 759 C C . VAL A 1 96 ? -6.895 -7.276 -5.517 1.00 85.69 96 VAL A C 1
ATOM 761 O O . VAL A 1 96 ? -7.547 -6.942 -4.525 1.00 85.69 96 VAL A O 1
ATOM 764 N N . ARG A 1 97 ? -5.656 -6.820 -5.723 1.00 85.31 97 ARG A N 1
ATOM 765 C CA . ARG A 1 97 ? -5.018 -5.848 -4.828 1.00 85.31 97 ARG A CA 1
ATOM 766 C C . ARG A 1 97 ? -5.839 -4.569 -4.708 1.00 85.31 97 ARG A C 1
ATOM 768 O O . ARG A 1 97 ? -6.077 -4.115 -3.588 1.00 85.31 97 ARG A O 1
ATOM 775 N N . ASP A 1 98 ? -6.314 -4.028 -5.821 1.00 86.75 98 ASP A N 1
ATOM 776 C CA . ASP A 1 98 ? -7.105 -2.799 -5.811 1.00 86.75 98 ASP A CA 1
ATOM 777 C C . ASP A 1 98 ? -8.438 -3.002 -5.086 1.00 86.75 98 ASP A C 1
ATOM 779 O O . ASP A 1 98 ? -8.838 -2.156 -4.290 1.00 86.75 98 ASP A O 1
ATOM 783 N N . LYS A 1 99 ? -9.079 -4.169 -5.229 1.00 85.00 99 LYS A N 1
ATOM 784 C CA . LYS A 1 99 ? -10.296 -4.524 -4.471 1.00 85.00 99 LYS A CA 1
ATOM 785 C C . LYS A 1 99 ? -10.058 -4.671 -2.968 1.00 85.00 99 LYS A C 1
ATOM 787 O O . LYS A 1 99 ? -10.886 -4.237 -2.159 1.00 85.00 99 LYS A O 1
ATOM 792 N N . ILE A 1 100 ? -8.928 -5.262 -2.580 1.00 84.25 100 ILE A N 1
ATOM 793 C CA . ILE A 1 100 ? -8.500 -5.377 -1.179 1.00 84.25 100 ILE A CA 1
ATOM 794 C C . ILE A 1 100 ? -8.273 -3.975 -0.591 1.00 84.25 100 ILE A C 1
ATOM 796 O O . ILE A 1 100 ? -8.706 -3.705 0.531 1.00 84.25 100 ILE A O 1
ATOM 800 N N . LEU A 1 101 ? -7.641 -3.071 -1.347 1.00 84.38 101 LEU A N 1
ATOM 801 C CA . LEU A 1 101 ? -7.311 -1.713 -0.906 1.00 84.38 101 LEU A CA 1
ATOM 802 C C . LEU A 1 101 ? -8.481 -0.724 -0.985 1.00 84.38 101 LEU A C 1
ATOM 804 O O . LEU A 1 101 ? -8.514 0.215 -0.189 1.00 84.38 101 LEU A O 1
ATOM 808 N N . ALA A 1 102 ? -9.446 -0.929 -1.883 1.00 85.75 102 ALA A N 1
ATOM 809 C CA . ALA A 1 102 ? -10.616 -0.065 -2.040 1.00 85.75 102 ALA A CA 1
ATOM 810 C C . ALA A 1 102 ? -11.502 -0.055 -0.785 1.00 85.75 102 ALA A C 1
ATOM 812 O O . ALA A 1 102 ? -12.087 0.968 -0.436 1.00 85.75 102 ALA A O 1
ATOM 813 N N . ASN A 1 103 ? -11.551 -1.171 -0.051 1.00 80.81 103 ASN A N 1
ATOM 814 C CA . ASN A 1 103 ? -12.364 -1.324 1.158 1.00 80.81 103 ASN A CA 1
ATOM 815 C C . ASN A 1 103 ? -11.676 -0.758 2.416 1.00 80.81 103 ASN A C 1
ATOM 817 O O . ASN A 1 103 ? -11.529 -1.430 3.446 1.00 80.81 103 ASN A O 1
ATOM 821 N N . ARG A 1 104 ? -11.251 0.506 2.338 1.00 81.50 104 ARG A N 1
ATOM 822 C CA . ARG A 1 104 ? -10.732 1.278 3.472 1.00 81.50 104 ARG A CA 1
ATOM 823 C C . ARG A 1 104 ? -11.864 2.027 4.156 1.00 81.50 104 ARG A C 1
ATOM 825 O O . ARG A 1 104 ? -12.610 2.767 3.523 1.00 81.50 104 ARG A O 1
ATOM 832 N N . VAL A 1 105 ? -11.964 1.860 5.470 1.00 82.38 105 VAL A N 1
ATOM 833 C CA . VAL A 1 105 ? -12.957 2.557 6.287 1.00 82.38 105 VAL A CA 1
ATOM 834 C C . VAL A 1 105 ? -12.288 3.770 6.915 1.00 82.38 105 VAL A C 1
ATOM 836 O O . VAL A 1 105 ? -11.197 3.668 7.488 1.00 82.38 105 VAL A O 1
ATOM 839 N N . LYS A 1 106 ? -12.938 4.930 6.795 1.00 84.50 106 LYS A N 1
ATOM 840 C CA . LYS A 1 106 ? -12.518 6.128 7.519 1.00 84.50 106 LYS A CA 1
ATOM 841 C C . LYS A 1 106 ? -12.799 5.921 9.004 1.00 84.50 106 LYS A C 1
ATOM 843 O O . LYS A 1 106 ? -13.892 5.511 9.386 1.00 84.50 106 LYS A O 1
ATOM 848 N N . ALA A 1 107 ? -11.805 6.187 9.829 1.00 83.12 107 ALA A N 1
ATOM 849 C CA . ALA A 1 107 ? -11.828 5.929 11.249 1.00 83.12 107 ALA A CA 1
ATOM 850 C C . ALA A 1 107 ? -11.512 7.203 12.041 1.00 83.12 107 ALA A C 1
ATOM 852 O O . ALA A 1 107 ? -10.654 7.999 11.637 1.00 83.12 107 ALA A O 1
ATOM 853 N N . PRO A 1 108 ? -12.199 7.399 13.177 1.00 86.25 108 PRO A N 1
ATOM 854 C CA . PRO A 1 108 ? -11.928 8.514 14.067 1.00 86.25 108 PRO A CA 1
ATOM 855 C C . PRO A 1 108 ? -10.547 8.380 14.711 1.00 86.25 108 PRO A C 1
ATOM 857 O O . PRO A 1 108 ? -10.067 7.272 14.982 1.00 86.25 108 PRO A O 1
ATOM 860 N N . ALA A 1 109 ? -9.920 9.519 14.997 1.00 87.00 109 ALA A N 1
ATOM 861 C CA . ALA A 1 109 ? -8.681 9.547 15.756 1.00 87.00 109 ALA A CA 1
ATOM 862 C C . ALA A 1 109 ? -8.968 9.139 17.212 1.00 87.00 109 ALA A C 1
ATOM 864 O O . ALA A 1 109 ? -9.817 9.726 17.883 1.00 87.00 109 ALA A O 1
ATOM 865 N N . LYS A 1 110 ? -8.279 8.104 17.705 1.00 84.81 110 LYS A N 1
ATOM 866 C CA . LYS A 1 110 ? -8.385 7.660 19.102 1.00 84.81 110 LYS A CA 1
ATOM 867 C C . LYS A 1 110 ? -7.308 8.335 19.942 1.00 84.81 110 LYS A C 1
ATOM 869 O O . LYS A 1 110 ? -6.150 8.378 19.530 1.00 84.81 110 LYS A O 1
ATOM 874 N N . ALA A 1 111 ? -7.677 8.802 21.131 1.00 89.81 111 ALA A N 1
ATOM 875 C CA . ALA A 1 111 ? -6.727 9.367 22.085 1.00 89.81 111 ALA A CA 1
ATOM 876 C C . ALA A 1 111 ? -5.607 8.357 22.402 1.00 89.81 111 ALA A C 1
ATOM 878 O O . ALA A 1 111 ? -5.871 7.180 22.649 1.00 89.81 111 ALA A O 1
ATOM 879 N N . GLY A 1 112 ? -4.355 8.811 22.363 1.00 87.25 112 GLY A N 1
ATOM 880 C CA . GLY A 1 112 ? -3.167 7.995 22.616 1.00 87.25 112 GLY A CA 1
ATOM 881 C C . GLY A 1 112 ? -2.707 7.113 21.448 1.00 87.25 112 GLY A C 1
ATOM 882 O O . GLY A 1 112 ? -1.640 6.506 21.551 1.00 87.25 112 GLY A O 1
ATOM 883 N N . ALA A 1 113 ? -3.453 7.049 20.337 1.00 87.25 113 ALA A N 1
ATOM 884 C CA . ALA A 1 113 ? -3.001 6.366 19.127 1.00 87.25 113 ALA A CA 1
ATOM 885 C C . ALA A 1 113 ? -1.877 7.155 18.437 1.00 87.25 113 ALA A C 1
ATOM 887 O O . ALA A 1 113 ? -1.802 8.375 18.557 1.00 87.25 113 ALA A O 1
ATOM 888 N N . ILE A 1 114 ? -1.006 6.463 17.703 1.00 88.88 114 ILE A N 1
ATOM 889 C CA . ILE A 1 114 ? 0.030 7.102 16.882 1.00 88.88 114 ILE A CA 1
ATOM 890 C C . ILE A 1 114 ? -0.591 7.476 15.535 1.00 88.88 114 ILE A C 1
ATOM 892 O O . ILE A 1 114 ? -1.218 6.631 14.893 1.00 88.88 114 ILE A O 1
ATOM 8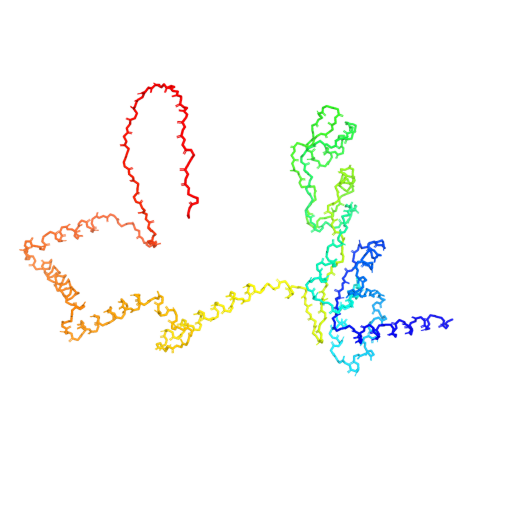96 N N . ALA A 1 115 ? -0.418 8.726 15.108 1.00 87.19 115 ALA A N 1
ATOM 897 C CA . ALA A 1 115 ? -0.965 9.213 13.848 1.00 87.19 115 ALA A CA 1
ATOM 898 C C . ALA A 1 115 ? -0.151 8.706 12.638 1.00 87.19 115 ALA A C 1
ATOM 900 O O . ALA A 1 115 ? 1.037 9.018 12.533 1.00 87.19 115 ALA A O 1
ATOM 901 N N . PRO A 1 116 ? -0.755 7.955 11.696 1.00 86.50 116 PRO A N 1
ATOM 902 C CA . PRO A 1 116 ? -0.065 7.500 10.485 1.00 86.50 116 PRO A CA 1
ATOM 903 C C . PRO A 1 116 ? 0.126 8.604 9.431 1.00 86.50 116 PRO A C 1
ATOM 905 O O . PRO A 1 116 ? 1.021 8.499 8.590 1.00 86.50 116 PRO A O 1
ATOM 908 N N . VAL A 1 117 ? -0.715 9.640 9.460 1.00 87.56 117 VAL A N 1
ATOM 909 C CA . VAL A 1 117 ? -0.738 10.763 8.510 1.00 87.56 117 VAL A CA 1
ATOM 910 C C . VAL A 1 117 ? -0.950 12.058 9.294 1.00 87.56 117 VAL A C 1
ATOM 912 O O . VAL A 1 117 ? -1.566 12.032 10.362 1.00 87.56 117 VAL A O 1
ATOM 915 N N . ASP A 1 118 ? -0.426 13.165 8.770 1.00 90.50 118 ASP A N 1
ATOM 916 C CA . ASP A 1 118 ? -0.686 14.507 9.290 1.00 90.50 118 ASP A CA 1
ATOM 917 C C . ASP A 1 118 ? -2.181 14.849 9.183 1.00 90.50 118 ASP A C 1
ATOM 919 O O . ASP A 1 118 ? -2.819 14.579 8.163 1.00 90.50 118 ASP A O 1
ATOM 923 N N . VAL A 1 119 ? -2.749 15.444 10.233 1.00 89.19 119 VAL A N 1
ATOM 924 C CA . VAL A 1 119 ? -4.167 15.821 10.280 1.00 89.19 119 VAL A CA 1
ATOM 925 C C . VAL A 1 119 ? -4.290 17.334 10.275 1.00 89.19 119 VAL A C 1
ATOM 927 O O . VAL A 1 119 ? -3.879 18.000 11.227 1.00 89.19 119 VAL A O 1
ATOM 930 N N . VAL A 1 120 ? -4.889 17.861 9.210 1.00 89.75 120 VAL A N 1
ATOM 931 C CA . VAL A 1 120 ? -5.174 19.288 9.033 1.00 89.75 120 VAL A CA 1
ATOM 932 C C . VAL A 1 120 ? -6.671 19.515 9.191 1.00 89.75 120 VAL A C 1
ATOM 934 O O . VAL A 1 120 ? -7.474 18.783 8.609 1.00 89.75 120 VAL A O 1
ATOM 937 N N . VAL A 1 121 ? -7.042 20.513 9.991 1.00 88.94 121 VAL A N 1
ATOM 938 C CA . VAL A 1 121 ? -8.426 20.983 10.084 1.00 88.94 121 VAL A CA 1
ATOM 939 C C . VAL A 1 121 ? -8.579 22.179 9.142 1.00 88.94 121 VAL A C 1
ATOM 941 O O . VAL A 1 121 ? -7.834 23.147 9.308 1.00 88.94 121 VAL A O 1
ATOM 944 N N . PRO A 1 122 ? -9.491 22.114 8.155 1.00 89.19 122 PRO A N 1
ATOM 945 C CA . PRO A 1 122 ? -9.706 23.209 7.217 1.00 89.19 122 PRO A CA 1
ATOM 946 C C . PRO A 1 122 ? -10.439 24.387 7.875 1.00 89.19 122 PRO A C 1
ATOM 948 O O . PRO A 1 122 ? -11.222 24.207 8.813 1.00 89.19 122 PRO A O 1
ATOM 951 N N . ALA A 1 123 ? -10.207 25.586 7.351 1.00 91.12 123 ALA A N 1
ATOM 952 C CA . ALA A 1 123 ? -10.915 26.807 7.687 1.00 91.12 123 ALA A CA 1
ATOM 953 C C . ALA A 1 123 ? -12.381 26.716 7.248 1.00 91.12 123 ALA A C 1
ATOM 955 O O . ALA A 1 123 ? -12.715 26.132 6.212 1.00 91.12 123 ALA A O 1
ATOM 956 N N . GLY A 1 124 ? -13.264 27.306 8.049 1.00 89.69 124 GLY A N 1
ATOM 957 C CA . GLY A 1 124 ? -14.694 27.331 7.770 1.00 89.69 124 GLY A CA 1
ATOM 958 C C . GLY A 1 124 ? -15.580 27.230 9.006 1.00 89.69 124 GLY A C 1
ATOM 959 O O . GLY A 1 124 ? -15.124 27.095 10.147 1.00 89.69 124 GLY A O 1
ATOM 960 N N . ASN A 1 125 ? -16.886 27.310 8.757 1.00 89.06 125 ASN A N 1
ATOM 961 C CA . ASN A 1 125 ? -17.908 27.269 9.797 1.00 89.06 125 ASN A CA 1
ATOM 962 C C . ASN A 1 125 ? -18.064 25.854 10.347 1.00 89.06 125 ASN A C 1
ATOM 964 O O . ASN A 1 125 ? -18.423 24.926 9.627 1.00 89.06 125 ASN A O 1
ATOM 968 N N . THR A 1 126 ? -17.861 25.707 11.653 1.00 85.25 126 THR A N 1
ATOM 969 C CA . THR A 1 126 ? -17.983 24.414 12.342 1.00 85.25 126 THR A CA 1
ATOM 970 C C . THR A 1 126 ? -19.423 24.082 12.738 1.00 85.25 126 THR A C 1
ATOM 972 O O . THR A 1 126 ? -19.712 22.943 13.090 1.00 85.25 126 THR A O 1
ATOM 975 N N . GLY A 1 127 ? -20.330 25.069 12.713 1.00 85.81 127 GLY A N 1
ATOM 976 C CA . GLY A 1 127 ? -21.730 24.906 13.128 1.00 85.81 127 GLY A CA 1
ATOM 977 C C . GLY A 1 127 ? -21.925 24.702 14.637 1.00 85.81 127 GLY A C 1
ATOM 978 O O . GLY A 1 127 ? -23.030 24.402 15.075 1.00 85.81 127 GLY A O 1
ATOM 979 N N . MET A 1 128 ? -20.866 24.858 15.436 1.00 86.19 128 MET A N 1
ATOM 980 C CA . MET A 1 128 ? -20.895 24.647 16.883 1.00 86.19 128 MET A CA 1
ATOM 981 C C . MET A 1 128 ? -21.328 25.906 17.635 1.00 86.19 128 MET A C 1
ATOM 983 O O . MET A 1 128 ? -20.985 27.025 17.246 1.00 86.19 128 MET A O 1
ATOM 987 N N . GLU A 1 129 ? -22.031 25.705 18.751 1.00 87.69 129 GLU A N 1
ATOM 988 C CA . GLU A 1 129 ? -22.433 26.770 19.672 1.00 87.69 129 GLU A CA 1
ATOM 989 C C . GLU A 1 129 ? -21.220 27.473 20.315 1.00 87.69 129 GLU A C 1
ATOM 991 O O . GLU A 1 129 ? -20.213 26.825 20.630 1.00 87.69 129 GLU A O 1
ATOM 996 N N . PRO A 1 130 ? -21.318 28.784 20.606 1.00 87.44 130 PRO A N 1
ATOM 997 C CA . PRO A 1 130 ? -20.198 29.598 21.087 1.00 87.44 130 PRO A CA 1
ATOM 998 C C . PRO A 1 130 ? -19.681 29.181 22.474 1.00 87.44 130 PRO A C 1
ATOM 1000 O O . PRO A 1 130 ? -18.549 29.511 22.833 1.00 87.44 130 PRO A O 1
ATOM 1003 N N . GLY A 1 131 ? -20.455 28.405 23.241 1.00 87.62 131 GLY A N 1
ATOM 1004 C CA . GLY A 1 131 ? -20.044 27.891 24.551 1.00 87.62 131 GLY A CA 1
ATOM 1005 C C . GLY A 1 131 ? -18.835 26.946 24.508 1.00 87.62 131 GLY A C 1
ATOM 1006 O O . GLY A 1 131 ? -18.148 26.785 25.513 1.00 87.62 131 GLY A O 1
ATOM 1007 N N . LYS A 1 132 ? -18.528 26.349 23.348 1.00 83.75 132 LYS A N 1
ATOM 1008 C CA . LYS A 1 132 ? -17.395 25.420 23.174 1.00 83.75 132 LYS A CA 1
ATOM 1009 C C . LYS A 1 132 ? -16.116 26.087 22.647 1.00 83.75 132 LYS A C 1
ATOM 1011 O O . LYS A 1 132 ? -15.156 25.389 22.329 1.00 83.75 132 LYS A O 1
ATOM 1016 N N . THR A 1 133 ? -16.067 27.419 22.575 1.00 85.00 133 THR A N 1
ATOM 1017 C CA . THR A 1 133 ? -14.891 28.180 22.099 1.00 85.00 133 THR A CA 1
ATOM 1018 C C . THR A 1 133 ? -13.621 27.932 22.920 1.00 85.00 133 THR A C 1
ATOM 1020 O O . THR A 1 133 ? -12.524 27.946 22.364 1.00 85.00 133 THR A O 1
ATOM 1023 N N . SER A 1 134 ? -13.754 27.612 24.210 1.00 88.00 134 SER A N 1
ATOM 1024 C CA . SER A 1 134 ? -12.627 27.287 25.098 1.00 88.00 134 SER A CA 1
ATOM 1025 C C . SER A 1 134 ? -11.806 26.078 24.628 1.00 88.00 134 SER A C 1
ATOM 1027 O O . SER A 1 134 ? -10.586 26.068 24.790 1.00 88.00 134 SER A O 1
ATOM 1029 N N . PHE A 1 135 ? -12.438 25.087 23.986 1.00 84.81 135 PHE A N 1
ATOM 1030 C CA . PHE A 1 135 ? -11.743 23.910 23.452 1.00 84.81 135 PHE A CA 1
ATOM 1031 C C . PHE A 1 135 ? -10.815 24.257 22.282 1.00 84.81 135 PHE A C 1
ATOM 1033 O O . PHE A 1 135 ? -9.710 23.725 22.199 1.00 84.81 135 PHE A O 1
ATOM 1040 N N . PHE A 1 136 ? -11.239 25.164 21.400 1.00 87.88 136 PHE A N 1
ATOM 1041 C CA . PHE A 1 136 ? -10.435 25.599 20.255 1.00 87.88 136 PHE A CA 1
ATOM 1042 C C . PHE A 1 136 ? -9.263 26.484 20.691 1.00 87.88 136 PHE A C 1
ATOM 1044 O O . PHE A 1 136 ? -8.150 26.326 20.190 1.00 87.88 136 PHE A O 1
ATOM 1051 N N . GLN A 1 137 ? -9.486 27.341 21.692 1.00 87.31 137 GLN A N 1
ATOM 1052 C CA . GLN A 1 137 ? -8.437 28.172 22.286 1.00 87.31 137 GLN A CA 1
ATOM 1053 C C . GLN A 1 137 ? -7.360 27.334 22.987 1.00 87.31 137 GLN A C 1
ATOM 1055 O O . GLN A 1 137 ? -6.174 27.594 22.802 1.00 87.31 137 GLN A O 1
ATOM 1060 N N . ALA A 1 138 ? -7.752 26.292 23.731 1.00 86.50 138 ALA A N 1
ATOM 1061 C CA . ALA A 1 138 ? -6.814 25.391 24.406 1.00 86.50 138 ALA A CA 1
ATOM 1062 C C . ALA A 1 138 ? -5.899 24.624 23.432 1.00 86.50 138 ALA A C 1
ATOM 1064 O O . ALA A 1 138 ? -4.789 24.245 23.795 1.00 86.50 138 ALA A O 1
ATOM 1065 N N . LEU A 1 139 ? -6.359 24.408 22.197 1.00 84.94 139 LEU A N 1
ATOM 1066 C CA . LEU A 1 139 ? -5.606 23.753 21.126 1.00 84.94 139 LEU A CA 1
ATOM 1067 C C . LEU A 1 139 ? -4.839 24.744 20.235 1.00 84.94 139 LEU A C 1
ATOM 1069 O O . LEU A 1 139 ? -4.203 24.329 19.270 1.00 84.94 139 LEU A O 1
ATOM 1073 N N . GLY A 1 140 ? -4.894 26.045 20.538 1.00 85.69 140 GLY A N 1
ATOM 1074 C CA . GLY A 1 140 ? -4.216 27.081 19.760 1.00 85.69 140 GLY A CA 1
ATOM 1075 C C . GLY A 1 140 ? -4.815 27.309 18.368 1.00 85.69 140 GLY A C 1
ATOM 1076 O O . GLY A 1 140 ? -4.127 27.836 17.495 1.00 85.69 140 GLY A O 1
ATOM 1077 N N . ILE A 1 141 ? -6.075 26.920 18.138 1.00 89.25 141 ILE A N 1
ATOM 1078 C CA . ILE A 1 141 ? -6.768 27.133 16.862 1.00 89.25 141 ILE A CA 1
ATOM 1079 C C . ILE A 1 141 ? -7.451 28.512 16.903 1.00 89.25 141 ILE A C 1
ATOM 1081 O O . ILE A 1 141 ? -8.321 28.734 17.750 1.00 89.25 141 ILE A O 1
ATOM 1085 N N . PRO A 1 142 ? -7.098 29.454 16.008 1.00 90.00 142 PRO A N 1
ATOM 1086 C CA . PRO A 1 142 ? -7.706 30.771 15.963 1.00 90.00 142 PRO A CA 1
ATOM 1087 C C . PRO A 1 142 ? -9.118 30.657 15.383 1.00 90.00 142 PRO A C 1
ATOM 1089 O O . PRO A 1 142 ? -9.315 30.360 14.202 1.00 90.00 142 PRO A O 1
ATOM 1092 N N . THR A 1 143 ? -10.110 30.911 16.231 1.00 89.50 143 THR A N 1
ATOM 1093 C CA . THR A 1 143 ? -11.529 30.880 15.866 1.00 89.50 143 THR A CA 1
ATOM 1094 C C . THR A 1 143 ? -12.185 32.238 16.059 1.00 89.50 143 THR A C 1
ATOM 1096 O O . THR A 1 143 ? -11.889 32.941 17.028 1.00 89.50 143 THR A O 1
ATOM 1099 N N . LYS A 1 144 ? -13.133 32.577 15.188 1.00 90.62 144 LYS A N 1
ATOM 1100 C CA . LYS A 1 144 ? -13.973 33.773 15.276 1.00 90.62 144 LYS A CA 1
ATOM 1101 C C . LYS A 1 144 ? -15.436 33.357 15.397 1.00 90.62 144 LYS A C 1
ATOM 1103 O O . LYS A 1 144 ? -15.852 32.367 14.810 1.00 90.62 144 LYS A O 1
ATOM 1108 N N . ILE A 1 145 ? -16.223 34.096 16.174 1.00 90.62 145 ILE A N 1
ATOM 1109 C CA . ILE A 1 145 ? -17.666 33.854 16.271 1.00 90.62 145 ILE A CA 1
ATOM 1110 C C . ILE A 1 145 ? -18.343 34.648 15.154 1.00 90.62 145 ILE A C 1
ATOM 1112 O O . ILE A 1 145 ? -18.293 35.880 15.150 1.00 90.62 145 ILE A O 1
ATOM 1116 N N . THR A 1 146 ? -18.977 33.955 14.214 1.00 86.38 146 THR A N 1
ATOM 1117 C CA . THR A 1 146 ? -19.767 34.556 13.136 1.00 86.38 146 THR A CA 1
ATOM 1118 C C . THR A 1 146 ? -21.185 33.994 13.179 1.00 86.38 146 THR A C 1
ATOM 1120 O O . THR A 1 146 ? -21.407 32.790 13.295 1.00 86.38 146 THR A O 1
ATOM 1123 N N . ARG A 1 147 ? -22.180 34.893 13.174 1.00 85.12 147 ARG A N 1
ATOM 1124 C CA . ARG A 1 147 ? -23.622 34.557 13.174 1.00 85.12 147 ARG A CA 1
ATOM 1125 C C . ARG A 1 147 ? -24.048 33.541 14.254 1.00 85.12 147 ARG A C 1
ATOM 1127 O O . ARG A 1 147 ? -24.910 32.707 14.014 1.00 85.12 147 ARG A O 1
ATOM 1134 N N . GLY A 1 148 ? -23.444 33.613 15.442 1.00 87.31 148 GLY A N 1
ATOM 1135 C CA . GLY A 1 148 ? -23.766 32.712 16.557 1.00 87.31 148 GLY A CA 1
ATOM 1136 C C . GLY A 1 148 ? -23.144 31.313 16.466 1.00 87.31 148 GLY A C 1
ATOM 1137 O O . GLY A 1 148 ? -23.459 30.472 17.297 1.00 87.31 148 GLY A O 1
ATOM 1138 N N . THR A 1 149 ? -22.243 31.067 15.510 1.00 88.75 149 THR A N 1
ATOM 1139 C CA . THR A 1 149 ? -21.492 29.808 15.362 1.00 88.75 149 THR A CA 1
ATOM 1140 C C . THR A 1 149 ? -19.983 30.059 15.346 1.00 88.75 149 THR A C 1
ATOM 1142 O O . THR A 1 149 ? -19.535 31.179 15.090 1.00 88.75 149 THR A O 1
ATOM 1145 N N . ILE A 1 150 ? -19.187 29.034 15.655 1.00 89.62 150 ILE A N 1
ATOM 1146 C CA . ILE A 1 150 ? -17.718 29.120 15.654 1.00 89.62 150 ILE A CA 1
ATOM 1147 C C . ILE A 1 150 ? -17.173 28.870 14.236 1.00 89.62 150 ILE A C 1
ATOM 1149 O O . ILE A 1 150 ? -17.444 27.827 13.634 1.00 89.62 150 ILE A O 1
ATOM 1153 N N . GLU A 1 151 ? -16.360 29.791 13.728 1.00 89.44 151 GLU A N 1
ATOM 1154 C CA . GLU A 1 151 ? -15.664 29.714 12.439 1.00 89.44 151 GLU A CA 1
ATOM 1155 C C . GLU A 1 151 ? -14.147 29.636 12.650 1.00 89.44 151 GLU A C 1
ATOM 1157 O O . GLU A 1 151 ? -13.575 30.409 13.424 1.00 89.44 151 GLU A O 1
ATOM 1162 N N . ILE A 1 152 ? -13.485 28.693 11.977 1.00 91.19 152 ILE A N 1
ATOM 1163 C CA . ILE A 1 152 ? -12.023 28.557 11.981 1.00 91.19 152 ILE A CA 1
ATOM 1164 C C . ILE A 1 152 ? -11.453 29.493 10.914 1.00 91.19 152 ILE A C 1
ATOM 1166 O O . ILE A 1 152 ? -11.856 29.410 9.757 1.00 91.19 152 ILE A O 1
ATOM 1170 N N . VAL A 1 153 ? -10.518 30.368 11.302 1.00 90.50 153 VAL A N 1
ATOM 1171 C CA . VAL A 1 153 ? -9.986 31.419 10.413 1.00 90.50 153 VAL A CA 1
ATOM 1172 C C . VAL A 1 153 ? -8.994 30.861 9.392 1.00 90.50 153 VAL A C 1
ATOM 1174 O O . VAL A 1 153 ? -9.052 31.235 8.227 1.00 90.50 153 VAL A O 1
ATOM 1177 N N . ASN A 1 154 ? -8.095 29.972 9.825 1.00 90.00 154 ASN A N 1
ATOM 1178 C CA . ASN A 1 154 ? -7.005 29.435 9.008 1.00 90.00 154 ASN A CA 1
ATOM 1179 C C . ASN A 1 154 ? -6.896 27.915 9.158 1.00 90.00 154 ASN A C 1
ATOM 1181 O O . ASN A 1 154 ? -7.148 27.380 10.240 1.00 90.00 154 ASN A O 1
ATOM 1185 N N . ASP A 1 155 ? -6.417 27.251 8.108 1.00 89.94 155 ASP A N 1
ATOM 1186 C CA . ASP A 1 155 ? -6.064 25.832 8.133 1.00 89.94 155 ASP A CA 1
ATOM 1187 C C . ASP A 1 155 ? -4.871 25.601 9.067 1.00 89.94 155 ASP A C 1
ATOM 1189 O O . ASP A 1 155 ? -3.803 26.199 8.897 1.00 89.94 155 ASP A O 1
ATOM 1193 N N . ILE A 1 156 ? -5.028 24.714 10.051 1.00 86.88 156 ILE A N 1
ATOM 1194 C CA . ILE A 1 156 ? -3.956 24.363 10.991 1.00 86.88 156 ILE A CA 1
ATOM 1195 C C . ILE A 1 156 ? -3.814 22.847 11.087 1.00 86.88 156 ILE A C 1
ATOM 1197 O O . ILE A 1 156 ? -4.789 22.104 11.231 1.00 86.88 156 ILE A O 1
ATOM 1201 N N . ALA A 1 157 ? -2.563 22.387 11.028 1.00 88.38 157 ALA A N 1
ATOM 1202 C CA . ALA A 1 157 ? -2.199 21.005 11.304 1.00 88.38 157 ALA A CA 1
ATOM 1203 C C . ALA A 1 157 ? -2.278 20.745 12.814 1.00 88.38 157 ALA A C 1
ATOM 1205 O O . ALA A 1 157 ? -1.426 21.204 13.573 1.00 88.38 157 ALA A O 1
ATOM 1206 N N . VAL A 1 158 ? -3.305 20.007 13.236 1.00 86.94 158 VAL A N 1
ATOM 1207 C CA . VAL A 1 158 ? -3.533 19.659 14.645 1.00 86.94 158 VAL A CA 1
ATOM 1208 C C . VAL A 1 158 ? -2.582 18.545 15.074 1.00 86.94 158 VAL A C 1
ATOM 1210 O O . VAL A 1 158 ? -2.020 18.597 16.159 1.00 86.94 158 VAL A O 1
ATOM 1213 N N . ILE A 1 159 ? -2.357 17.550 14.208 1.00 89.00 159 ILE A N 1
ATOM 1214 C CA . ILE A 1 159 ? -1.530 16.382 14.530 1.00 89.00 159 ILE A CA 1
ATOM 1215 C C . ILE A 1 159 ? -0.480 16.184 13.444 1.00 89.00 159 ILE A C 1
ATOM 1217 O O . ILE A 1 159 ? -0.810 16.130 12.260 1.00 89.00 159 ILE A O 1
ATOM 1221 N N . LYS A 1 160 ? 0.778 16.012 13.860 1.00 89.81 160 LYS A N 1
ATOM 1222 C CA . LYS A 1 160 ? 1.873 15.589 12.979 1.00 89.81 160 LYS A CA 1
ATOM 1223 C C . LYS A 1 160 ? 2.001 14.066 12.942 1.00 89.81 160 LYS A C 1
ATOM 1225 O O . LYS A 1 160 ? 1.714 13.373 13.920 1.00 89.81 160 LYS A O 1
ATOM 1230 N N . LYS A 1 161 ? 2.503 13.542 11.832 1.00 91.19 161 LYS A N 1
ATOM 1231 C CA . LYS A 1 161 ? 2.776 12.131 11.602 1.00 91.19 161 LYS A CA 1
ATOM 1232 C C . LYS A 1 161 ? 3.720 11.601 12.677 1.00 91.19 161 LYS A C 1
ATOM 1234 O O . LYS A 1 161 ? 4.696 12.248 13.045 1.00 91.19 161 LYS A O 1
ATOM 1239 N N . ASN A 1 162 ? 3.422 10.397 13.152 1.00 89.62 162 ASN A N 1
ATOM 1240 C CA . ASN A 1 162 ? 4.111 9.678 14.222 1.00 89.62 162 ASN A CA 1
ATOM 1241 C C . ASN A 1 162 ? 4.005 10.293 15.628 1.00 89.62 162 ASN A C 1
ATOM 1243 O O . ASN A 1 162 ? 4.543 9.709 16.570 1.00 89.62 162 ASN A O 1
ATOM 1247 N N . ASN A 1 163 ? 3.275 11.396 15.812 1.00 90.75 163 ASN A N 1
ATOM 1248 C CA . ASN A 1 163 ? 2.944 11.872 17.151 1.00 90.75 163 ASN A CA 1
ATOM 1249 C C . ASN A 1 163 ? 1.724 11.141 17.713 1.00 90.75 163 ASN A C 1
ATOM 1251 O O . ASN A 1 163 ? 0.869 10.628 16.984 1.00 90.75 163 ASN A O 1
ATOM 1255 N N . LYS A 1 164 ? 1.669 11.072 19.045 1.00 90.38 164 LYS A N 1
ATOM 1256 C CA . LYS A 1 164 ? 0.506 10.545 19.756 1.00 90.38 164 LYS A CA 1
ATOM 1257 C C . LYS A 1 164 ? -0.613 11.573 19.703 1.00 90.38 164 LYS A C 1
ATOM 1259 O O . LYS A 1 164 ? -0.381 12.736 20.006 1.00 90.38 164 LYS A O 1
ATOM 1264 N N . VAL A 1 165 ? -1.811 11.116 19.369 1.00 90.31 165 VAL A N 1
ATOM 1265 C CA . VAL A 1 165 ? -3.010 11.951 19.354 1.00 90.31 165 VAL A CA 1
ATOM 1266 C C . VAL A 1 165 ? -3.386 12.330 20.787 1.00 90.31 165 VAL A C 1
ATOM 1268 O O . VAL A 1 165 ? -3.615 11.447 21.625 1.00 90.31 165 VAL A O 1
ATOM 1271 N N . GLY A 1 166 ? -3.474 13.629 21.071 1.00 90.31 166 GLY A N 1
ATOM 1272 C CA . GLY A 1 166 ? -3.967 14.146 22.344 1.00 90.31 166 GLY A CA 1
ATOM 1273 C C . GLY A 1 166 ? -5.455 13.845 22.551 1.00 90.31 166 GLY A C 1
ATOM 1274 O O . GLY A 1 166 ? -6.223 13.706 21.599 1.00 90.31 166 GLY A O 1
ATOM 1275 N N . ALA A 1 167 ? -5.901 13.750 23.805 1.00 90.88 167 ALA A N 1
ATOM 1276 C CA . ALA A 1 167 ? -7.316 13.498 24.098 1.00 90.88 167 ALA A CA 1
ATOM 1277 C C . ALA A 1 167 ? -8.232 14.630 23.593 1.00 90.88 167 ALA A C 1
ATOM 1279 O O . ALA A 1 167 ? -9.304 14.351 23.065 1.00 90.88 167 ALA A O 1
ATOM 1280 N N . SER A 1 168 ? -7.784 15.885 23.705 1.00 88.62 168 SER A N 1
ATOM 1281 C CA . SER A 1 168 ? -8.476 17.086 23.213 1.00 88.62 168 SER A CA 1
ATOM 1282 C C . SER A 1 168 ? -8.515 17.174 21.683 1.00 88.62 168 SER A C 1
ATOM 1284 O O . SER A 1 168 ? -9.528 17.567 21.112 1.00 88.62 168 SER A O 1
ATOM 1286 N N . GLU A 1 169 ? -7.443 16.763 21.005 1.00 88.56 169 GLU A N 1
ATOM 1287 C CA . GLU A 1 169 ? -7.367 16.733 19.537 1.00 88.56 169 GLU A CA 1
ATOM 1288 C C . GLU A 1 169 ? -8.317 15.676 18.959 1.00 88.56 169 GLU A C 1
ATOM 1290 O O . GLU A 1 169 ? -9.062 15.940 18.016 1.00 88.56 169 GLU A O 1
ATOM 1295 N N . ALA A 1 170 ? -8.342 14.483 19.565 1.00 89.88 170 ALA A N 1
ATOM 1296 C CA . ALA A 1 170 ? -9.246 13.404 19.177 1.00 89.88 170 ALA A CA 1
ATOM 1297 C C . ALA A 1 170 ? -10.720 13.797 19.344 1.00 89.88 170 ALA A C 1
ATOM 1299 O O . ALA A 1 170 ? -11.532 13.541 18.455 1.00 89.88 170 ALA A O 1
ATOM 1300 N N . THR A 1 171 ? -11.087 14.418 20.471 1.00 88.88 171 THR A N 1
ATOM 1301 C CA . THR A 1 171 ? -12.474 14.843 20.705 1.00 88.88 171 THR A CA 1
ATOM 1302 C C . THR A 1 171 ? -12.890 15.960 19.759 1.00 88.88 171 THR A C 1
ATOM 1304 O O . THR A 1 171 ? -14.005 15.899 19.247 1.00 88.88 171 THR A O 1
ATOM 1307 N N . LEU A 1 172 ? -12.007 16.917 19.456 1.00 87.75 172 LEU A N 1
ATOM 1308 C CA . LEU A 1 172 ? -12.274 17.957 18.462 1.00 87.75 172 LEU A CA 1
ATOM 1309 C C . LEU A 1 172 ? -12.536 17.355 17.079 1.00 87.75 172 LEU A C 1
ATOM 1311 O O . LEU A 1 172 ? -13.544 17.681 16.456 1.00 87.75 172 LEU A O 1
ATOM 1315 N N . LEU A 1 173 ? -11.677 16.447 16.611 1.00 89.38 173 LEU A N 1
ATOM 1316 C CA . LEU A 1 173 ? -11.837 15.813 15.297 1.00 89.38 173 LEU A CA 1
ATOM 1317 C C . LEU A 1 173 ? -13.143 15.016 15.206 1.00 89.38 173 LEU A C 1
ATOM 1319 O O . LEU A 1 173 ? -13.843 15.089 14.197 1.00 89.38 173 LEU A O 1
ATOM 1323 N N . ASN A 1 174 ? -13.518 14.336 16.292 1.00 88.81 174 ASN A N 1
ATOM 1324 C CA . ASN A 1 174 ? -14.800 13.641 16.386 1.00 88.81 174 ASN A CA 1
ATOM 1325 C C . ASN A 1 174 ? -15.987 14.612 16.362 1.00 88.81 174 ASN A C 1
ATOM 1327 O O . ASN A 1 174 ? -16.983 14.325 15.707 1.00 88.81 174 ASN A O 1
ATOM 1331 N N . MET A 1 175 ? -15.887 15.765 17.034 1.00 85.94 175 MET A N 1
ATOM 1332 C CA . MET A 1 175 ? -16.940 16.786 17.020 1.00 85.94 175 MET A CA 1
ATOM 1333 C C . MET A 1 175 ? -17.102 17.449 15.648 1.00 85.94 175 MET A C 1
ATOM 1335 O O . MET A 1 175 ? -18.221 17.760 15.258 1.00 85.94 175 MET A O 1
ATOM 1339 N N . LEU A 1 176 ? -16.009 17.631 14.904 1.00 87.00 176 LEU A N 1
ATOM 1340 C CA . LEU A 1 176 ? -16.038 18.148 13.533 1.00 87.00 176 LEU A CA 1
ATOM 1341 C C . LEU A 1 176 ? -16.453 17.089 12.498 1.00 87.00 176 LEU A C 1
ATOM 1343 O O . LEU A 1 176 ? -16.497 17.388 11.308 1.00 87.00 176 LEU A O 1
ATOM 1347 N N . ASN A 1 177 ? -16.743 15.851 12.922 1.00 86.44 177 ASN A N 1
ATOM 1348 C CA . ASN A 1 177 ? -16.987 14.700 12.047 1.00 86.44 177 ASN A CA 1
ATOM 1349 C C . ASN A 1 177 ? -15.848 14.446 11.038 1.00 86.44 177 ASN A C 1
ATOM 1351 O O . ASN A 1 177 ? -16.058 13.872 9.967 1.00 86.44 177 ASN A O 1
ATOM 1355 N N . ILE A 1 178 ? -14.622 14.846 11.386 1.00 88.25 178 ILE A N 1
ATOM 1356 C CA . ILE A 1 178 ? -13.427 14.597 10.587 1.00 88.25 178 ILE A CA 1
ATOM 1357 C C . ILE A 1 178 ? -12.797 13.304 11.097 1.00 88.25 178 ILE A C 1
ATOM 1359 O O . ILE A 1 178 ? -12.252 13.233 12.196 1.00 88.25 178 ILE A O 1
ATOM 1363 N N . SER A 1 179 ? -12.852 12.263 10.275 1.00 86.75 179 SER A N 1
ATOM 1364 C CA . SER A 1 179 ? -12.212 10.968 10.521 1.00 86.75 179 SER A CA 1
ATOM 1365 C C . SER A 1 179 ? -10.945 10.850 9.657 1.00 86.75 179 SER A C 1
ATOM 1367 O O . SER A 1 179 ? -11.050 10.449 8.492 1.00 86.75 179 SER A O 1
ATOM 1369 N N . PRO A 1 180 ? -9.762 11.242 10.168 1.00 85.25 180 PRO A N 1
ATOM 1370 C CA . PRO A 1 180 ? -8.573 11.442 9.338 1.00 85.25 180 PRO A CA 1
ATOM 1371 C C . PRO A 1 180 ? -7.812 10.156 9.010 1.00 85.25 180 PRO A C 1
ATOM 1373 O O . PRO A 1 180 ? -7.014 10.132 8.075 1.00 85.25 180 PRO A O 1
ATOM 1376 N N . PHE A 1 181 ? -8.018 9.080 9.771 1.00 86.31 181 PHE A N 1
ATOM 1377 C CA . PHE A 1 181 ? -7.276 7.841 9.574 1.00 86.31 181 PHE A CA 1
ATOM 1378 C C . PHE A 1 181 ? -8.089 6.877 8.728 1.00 86.31 181 PHE A C 1
ATOM 1380 O O . PHE A 1 181 ? -9.259 6.636 8.994 1.00 86.31 181 PHE A O 1
ATOM 1387 N N . THR A 1 182 ? -7.470 6.282 7.718 1.00 84.00 182 THR A N 1
ATOM 1388 C CA . THR A 1 182 ? -8.067 5.156 6.999 1.00 84.00 182 THR A CA 1
ATOM 1389 C C . THR A 1 182 ? -7.460 3.871 7.531 1.00 84.00 182 THR A C 1
ATOM 1391 O O . THR A 1 182 ? -6.264 3.642 7.337 1.00 84.00 182 THR A O 1
ATOM 1394 N N . TYR A 1 183 ? -8.269 3.032 8.175 1.00 81.06 183 TYR A N 1
ATOM 1395 C CA . TYR A 1 183 ? -7.855 1.674 8.517 1.00 81.06 183 TYR A CA 1
ATOM 1396 C C . TYR A 1 183 ? -8.421 0.701 7.489 1.00 81.06 183 TYR A C 1
ATOM 1398 O O . TYR A 1 183 ? -9.583 0.755 7.073 1.00 81.06 183 TYR A O 1
ATOM 1406 N N . GLY A 1 184 ? -7.556 -0.191 7.042 1.00 81.25 184 GLY A N 1
ATOM 1407 C CA . GLY A 1 184 ? -7.883 -1.207 6.069 1.00 81.25 184 GLY A CA 1
ATOM 1408 C C . GLY A 1 184 ? -6.819 -2.278 6.075 1.00 81.25 184 GLY A C 1
ATOM 1409 O O . GLY A 1 184 ? -5.743 -2.122 6.652 1.00 81.25 184 GLY A O 1
ATOM 1410 N N . MET A 1 185 ? -7.149 -3.372 5.413 1.00 84.94 185 MET A N 1
ATOM 1411 C CA . MET A 1 185 ? -6.202 -4.432 5.141 1.00 84.94 185 MET A CA 1
ATOM 1412 C C . MET A 1 185 ? -4.988 -3.882 4.387 1.00 84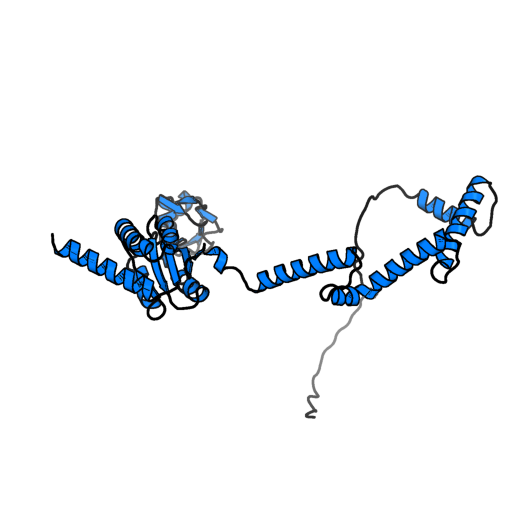.94 185 MET A C 1
ATOM 1414 O O . MET A 1 185 ? -5.130 -3.162 3.397 1.00 84.94 185 MET A O 1
ATOM 1418 N N . SER A 1 186 ? -3.794 -4.234 4.854 1.00 87.44 186 SER A N 1
ATOM 1419 C CA . SER A 1 186 ? -2.543 -3.926 4.161 1.00 87.44 186 SER A CA 1
ATOM 1420 C C . SER A 1 186 ? -1.905 -5.216 3.673 1.00 87.44 186 SER A C 1
ATOM 1422 O O . SER A 1 186 ? -1.848 -6.201 4.399 1.00 87.44 186 SER A O 1
ATOM 1424 N N . ILE A 1 187 ? -1.448 -5.239 2.426 1.00 89.31 187 ILE A N 1
ATOM 1425 C CA . ILE A 1 187 ? -0.791 -6.416 1.853 1.00 89.31 187 ILE A CA 1
ATOM 1426 C C . ILE A 1 187 ? 0.674 -6.376 2.282 1.00 89.31 187 ILE A C 1
ATOM 1428 O O . ILE A 1 187 ? 1.364 -5.398 2.001 1.00 89.31 187 ILE A O 1
ATOM 1432 N N . THR A 1 188 ? 1.145 -7.413 2.970 1.00 89.56 188 THR A N 1
ATOM 1433 C CA . THR A 1 188 ? 2.550 -7.527 3.387 1.00 89.56 188 THR A CA 1
ATOM 1434 C C . THR A 1 188 ? 3.384 -8.247 2.343 1.00 89.56 188 THR A C 1
ATOM 1436 O O . THR A 1 188 ? 4.491 -7.810 2.038 1.00 89.56 188 THR A O 1
ATOM 1439 N N . ALA A 1 189 ? 2.853 -9.329 1.781 1.00 89.56 189 ALA A N 1
ATOM 1440 C CA . ALA A 1 189 ? 3.516 -10.108 0.750 1.00 89.56 189 ALA A CA 1
ATOM 1441 C C . ALA A 1 189 ? 2.493 -10.816 -0.143 1.00 89.56 189 ALA A C 1
ATOM 1443 O O . ALA A 1 189 ? 1.346 -11.040 0.243 1.00 89.56 189 ALA A O 1
ATOM 1444 N N . VAL A 1 190 ? 2.926 -11.174 -1.343 1.00 90.56 190 VAL A N 1
ATOM 1445 C CA . VAL A 1 190 ? 2.146 -11.911 -2.334 1.00 90.56 190 VAL A CA 1
ATOM 1446 C C . VAL A 1 190 ? 2.906 -13.175 -2.666 1.00 90.56 190 VAL A C 1
ATOM 1448 O O . VAL A 1 190 ? 4.111 -13.133 -2.889 1.00 90.56 190 VAL A O 1
ATOM 1451 N N . TYR A 1 191 ? 2.213 -14.297 -2.675 1.00 89.19 191 TYR A N 1
ATOM 1452 C CA . TYR A 1 191 ? 2.750 -15.571 -3.098 1.00 89.19 191 TYR A CA 1
ATOM 1453 C C . TYR A 1 191 ? 2.171 -15.945 -4.446 1.00 89.19 191 TYR A C 1
ATOM 1455 O O . TYR A 1 191 ? 0.950 -15.932 -4.619 1.00 89.19 191 TYR A O 1
ATOM 1463 N N . ASP A 1 192 ? 3.054 -16.305 -5.361 1.00 87.38 192 ASP A N 1
ATOM 1464 C CA . ASP A 1 192 ? 2.700 -16.795 -6.681 1.00 87.38 192 ASP A CA 1
ATOM 1465 C C . ASP A 1 192 ? 3.666 -17.918 -7.070 1.00 87.38 192 ASP A C 1
ATOM 1467 O O . ASP A 1 192 ? 4.889 -17.734 -7.016 1.00 87.38 192 ASP A O 1
ATOM 1471 N N . LEU A 1 193 ? 3.112 -19.097 -7.375 1.00 80.62 193 LEU A N 1
ATOM 1472 C CA . LEU A 1 193 ? 3.808 -20.278 -7.912 1.00 80.62 193 LEU A CA 1
ATOM 1473 C C . LEU A 1 193 ? 5.198 -20.548 -7.295 1.00 80.62 193 LEU A C 1
ATOM 1475 O O . LEU A 1 193 ? 6.175 -20.820 -7.991 1.00 80.62 193 LEU A O 1
ATOM 1479 N N . GLY A 1 194 ? 5.305 -20.451 -5.967 1.00 78.69 194 GLY A N 1
ATOM 1480 C CA . GLY A 1 194 ? 6.536 -20.777 -5.239 1.00 78.69 194 GLY A CA 1
ATOM 1481 C C . GLY A 1 194 ? 7.461 -19.615 -4.899 1.00 78.69 194 GLY A C 1
ATOM 1482 O O . GLY A 1 194 ? 8.498 -19.802 -4.247 1.00 78.69 194 GLY A O 1
ATOM 1483 N N . THR A 1 195 ? 7.090 -18.408 -5.301 1.00 85.69 195 THR A N 1
ATOM 1484 C CA . THR A 1 195 ? 7.848 -17.186 -5.051 1.00 85.69 195 THR A CA 1
ATOM 1485 C C . THR A 1 195 ? 7.037 -16.209 -4.216 1.00 85.69 195 THR A C 1
ATOM 1487 O O . THR A 1 195 ? 5.830 -16.072 -4.384 1.00 85.69 195 THR A O 1
ATOM 1490 N N . VAL A 1 196 ? 7.708 -15.570 -3.258 1.00 87.44 196 VAL A N 1
ATOM 1491 C CA . VAL A 1 196 ? 7.108 -14.554 -2.392 1.00 87.44 196 VAL A CA 1
ATOM 1492 C C . VAL A 1 196 ? 7.638 -13.201 -2.833 1.00 87.44 196 VAL A C 1
ATOM 1494 O O . VAL A 1 196 ? 8.849 -12.977 -2.834 1.00 87.44 196 VAL A O 1
ATOM 1497 N N . PHE A 1 197 ? 6.729 -12.302 -3.185 1.00 88.62 197 PHE A N 1
ATOM 1498 C CA . PHE A 1 197 ? 7.022 -10.950 -3.624 1.00 88.62 197 PHE A CA 1
ATOM 1499 C C . PHE A 1 197 ? 6.511 -9.928 -2.608 1.00 88.62 197 PHE A C 1
ATOM 1501 O O . PHE A 1 197 ? 5.419 -10.089 -2.056 1.00 88.62 197 PHE A O 1
ATOM 1508 N N . PRO A 1 198 ? 7.255 -8.839 -2.365 1.00 87.06 198 PRO A N 1
ATOM 1509 C CA . PRO A 1 198 ? 6.691 -7.677 -1.702 1.00 87.06 198 PRO A CA 1
ATOM 1510 C C . PRO A 1 198 ? 5.692 -6.967 -2.640 1.00 87.06 198 PRO A C 1
ATOM 1512 O O . PRO A 1 198 ? 5.826 -7.043 -3.865 1.00 87.06 198 PRO A O 1
ATOM 1515 N N . PRO A 1 199 ? 4.709 -6.227 -2.095 1.00 85.81 199 PRO A N 1
ATOM 1516 C CA . PRO A 1 199 ? 3.655 -5.581 -2.883 1.00 85.81 199 PRO A CA 1
ATOM 1517 C C . PRO A 1 199 ? 4.180 -4.548 -3.890 1.00 85.81 199 PRO A C 1
ATOM 1519 O O . PRO A 1 199 ? 3.508 -4.279 -4.878 1.00 85.81 199 PRO A O 1
ATOM 1522 N N . SER A 1 200 ? 5.377 -3.999 -3.667 1.00 85.88 200 SER A N 1
ATOM 1523 C CA . SER A 1 200 ? 6.010 -3.007 -4.542 1.00 85.88 200 SER A CA 1
ATOM 1524 C C . SER A 1 200 ? 6.367 -3.540 -5.930 1.00 85.88 200 SER A C 1
ATOM 1526 O O . SER A 1 200 ? 6.445 -2.763 -6.875 1.00 85.88 200 SER A O 1
ATOM 1528 N N . VAL A 1 201 ? 6.575 -4.852 -6.085 1.00 84.19 201 VAL A N 1
ATOM 1529 C CA . VAL A 1 201 ? 6.891 -5.454 -7.394 1.00 84.19 201 VAL A CA 1
ATOM 1530 C C . VAL A 1 201 ? 5.674 -5.424 -8.324 1.00 84.19 201 VAL A C 1
ATOM 1532 O O . VAL A 1 201 ? 5.828 -5.334 -9.538 1.00 84.19 201 VAL A O 1
ATOM 1535 N N . LEU A 1 202 ? 4.460 -5.439 -7.766 1.00 81.25 202 LEU A N 1
ATOM 1536 C CA . LEU A 1 202 ? 3.225 -5.378 -8.551 1.00 81.25 202 LEU A CA 1
ATOM 1537 C C . LEU A 1 202 ? 2.921 -3.970 -9.078 1.00 81.25 202 LEU A C 1
ATOM 1539 O O . LEU A 1 202 ? 2.208 -3.840 -10.069 1.00 81.25 202 LEU A O 1
ATOM 1543 N N . ASP A 1 203 ? 3.489 -2.930 -8.466 1.00 80.62 203 ASP A N 1
ATOM 1544 C CA . ASP A 1 203 ? 3.315 -1.530 -8.882 1.00 80.62 203 ASP A CA 1
ATOM 1545 C C . ASP A 1 203 ? 4.176 -1.153 -10.098 1.00 80.62 203 ASP A C 1
ATOM 1547 O O . ASP A 1 203 ? 4.236 0.009 -10.491 1.00 80.62 203 ASP A O 1
ATOM 1551 N N . ILE A 1 204 ? 4.875 -2.116 -10.706 1.00 81.88 204 ILE A N 1
ATOM 1552 C CA . ILE A 1 204 ? 5.660 -1.851 -11.906 1.00 81.88 204 ILE A CA 1
ATOM 1553 C C . ILE A 1 204 ? 4.701 -1.712 -13.089 1.00 81.88 204 ILE A C 1
ATOM 1555 O O . ILE A 1 204 ? 4.009 -2.657 -13.494 1.00 81.88 204 ILE A O 1
ATOM 1559 N N . ASP A 1 205 ? 4.679 -0.506 -13.644 1.00 83.69 205 ASP A N 1
ATOM 1560 C CA . ASP A 1 205 ? 3.963 -0.216 -14.873 1.00 83.69 205 ASP A CA 1
ATOM 1561 C C . ASP A 1 205 ? 4.718 -0.757 -16.093 1.00 83.69 205 ASP A C 1
ATOM 1563 O O . ASP A 1 205 ? 5.954 -0.696 -16.154 1.00 83.69 205 ASP A O 1
ATOM 1567 N N . PRO A 1 206 ? 3.992 -1.248 -17.115 1.00 83.88 206 PRO A N 1
ATOM 1568 C CA . PRO A 1 206 ? 4.612 -1.706 -18.353 1.00 83.88 206 PRO A CA 1
ATOM 1569 C C . PRO A 1 206 ? 5.348 -0.568 -19.080 1.00 83.88 206 PRO A C 1
ATOM 1571 O O . PRO A 1 206 ? 6.349 -0.816 -19.748 1.00 83.88 206 PRO A O 1
ATOM 1574 N N . SER A 1 207 ? 4.924 0.688 -18.904 1.00 88.50 207 SER A N 1
ATOM 1575 C CA . SER A 1 207 ? 5.603 1.870 -19.452 1.00 88.50 207 SER A CA 1
ATOM 1576 C C . SER A 1 207 ? 7.026 2.027 -18.908 1.00 88.50 207 SER A C 1
ATOM 1578 O O . SER A 1 207 ? 7.969 2.167 -19.685 1.00 88.50 207 SER A O 1
ATOM 1580 N N . ALA A 1 208 ? 7.211 1.903 -17.591 1.00 87.31 208 ALA A N 1
ATOM 1581 C CA . ALA A 1 208 ? 8.525 1.982 -16.953 1.00 87.31 208 ALA A CA 1
ATOM 1582 C C . ALA A 1 208 ? 9.467 0.861 -17.428 1.00 87.31 208 ALA A C 1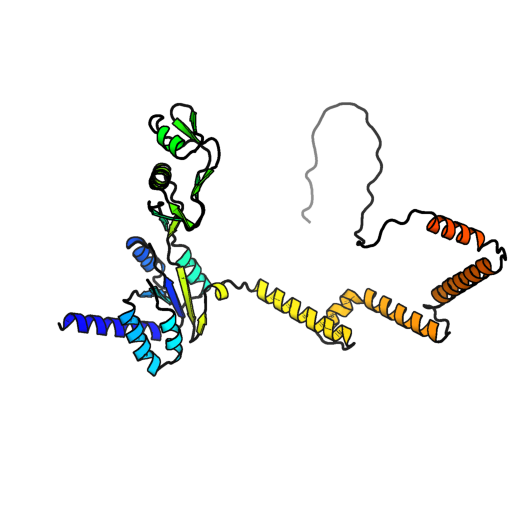
ATOM 1584 O O . ALA A 1 208 ? 10.687 1.042 -17.498 1.00 87.31 208 ALA A O 1
ATOM 1585 N N . PHE A 1 209 ? 8.914 -0.304 -17.780 1.00 87.62 209 PHE A N 1
ATOM 1586 C CA . PHE A 1 209 ? 9.682 -1.389 -18.385 1.00 87.62 209 PHE A CA 1
ATOM 1587 C C . PHE A 1 209 ? 10.156 -1.027 -19.799 1.00 87.62 209 PHE A C 1
ATOM 1589 O O . PHE A 1 209 ? 11.335 -1.202 -20.112 1.00 87.62 209 PHE A O 1
ATOM 1596 N N . LEU A 1 210 ? 9.275 -0.457 -20.628 1.00 91.00 210 LEU A N 1
ATOM 1597 C CA . LEU A 1 210 ? 9.621 0.001 -21.976 1.00 91.00 210 LEU A CA 1
ATOM 1598 C C . LEU A 1 210 ? 10.677 1.112 -21.958 1.00 91.00 210 LEU A C 1
ATOM 1600 O O . LEU A 1 210 ? 11.577 1.103 -22.793 1.00 91.00 210 LEU A O 1
ATOM 1604 N N . GLU A 1 211 ? 10.628 2.025 -20.989 1.00 91.75 211 GLU A N 1
ATOM 1605 C CA . GLU A 1 211 ? 11.640 3.075 -20.833 1.00 91.75 211 GLU A CA 1
ATOM 1606 C C . GLU A 1 211 ? 13.021 2.515 -20.479 1.00 91.75 211 GLU A C 1
ATOM 1608 O O . GLU A 1 211 ? 14.024 2.911 -21.080 1.00 91.75 211 GLU A O 1
ATOM 1613 N N . LYS A 1 212 ? 13.090 1.560 -19.541 1.00 91.25 212 LYS A N 1
ATOM 1614 C CA . LYS A 1 212 ? 14.346 0.882 -19.176 1.00 91.25 212 LYS A CA 1
ATOM 1615 C C . LYS A 1 212 ? 14.886 0.023 -20.316 1.00 91.25 212 LYS A C 1
ATOM 1617 O O . LYS A 1 212 ? 16.095 -0.034 -20.529 1.00 91.25 212 LYS A O 1
ATOM 1622 N N . LEU A 1 213 ? 14.004 -0.617 -21.078 1.00 92.12 213 LEU A N 1
ATOM 1623 C CA . LEU A 1 213 ? 14.394 -1.349 -22.278 1.00 92.12 213 LEU A CA 1
ATOM 1624 C C . LEU A 1 213 ? 14.944 -0.376 -23.331 1.00 92.12 213 LEU A C 1
ATOM 1626 O O . LEU A 1 213 ? 16.025 -0.600 -23.874 1.00 92.12 213 LEU A O 1
ATOM 1630 N N . ALA A 1 214 ? 14.265 0.748 -23.567 1.00 89.94 214 ALA A N 1
ATOM 1631 C CA . ALA A 1 214 ? 14.706 1.771 -24.507 1.00 89.94 214 ALA A CA 1
ATOM 1632 C C . ALA A 1 214 ? 16.049 2.402 -24.101 1.00 89.94 214 ALA A C 1
ATOM 1634 O O . ALA A 1 214 ? 16.884 2.663 -24.968 1.00 89.94 214 ALA A O 1
ATOM 1635 N N . SER A 1 215 ? 16.294 2.631 -22.807 1.00 91.50 215 SER A N 1
ATOM 1636 C CA . SER A 1 215 ? 17.592 3.114 -22.322 1.00 91.50 215 SER A CA 1
ATOM 1637 C C . SER A 1 215 ? 18.696 2.067 -22.502 1.00 91.50 215 SER A C 1
ATOM 1639 O O . SER A 1 215 ? 19.785 2.416 -22.959 1.00 91.50 215 SER A O 1
ATOM 1641 N N . GLY A 1 216 ? 18.398 0.785 -22.269 1.00 90.38 216 GLY A N 1
ATOM 1642 C CA . GLY A 1 216 ? 19.301 -0.328 -22.566 1.00 90.38 216 GLY A CA 1
ATOM 1643 C C . GLY A 1 216 ? 19.673 -0.412 -24.050 1.00 90.38 216 GLY A C 1
ATOM 1644 O O . GLY A 1 216 ? 20.855 -0.474 -24.389 1.00 90.38 216 GLY A O 1
ATOM 1645 N N . VAL A 1 217 ? 18.689 -0.318 -24.950 1.00 89.19 217 VAL A N 1
ATOM 1646 C CA . VAL A 1 217 ? 18.917 -0.310 -26.408 1.00 89.19 217 VAL A CA 1
ATOM 1647 C C . VAL A 1 217 ? 19.767 0.891 -26.830 1.00 89.19 217 VAL A C 1
ATOM 1649 O O . VAL A 1 217 ? 20.697 0.732 -27.621 1.00 89.19 217 VAL A O 1
ATOM 1652 N N . LYS A 1 218 ? 19.514 2.080 -26.267 1.00 86.88 218 LYS A N 1
ATOM 1653 C CA . LYS A 1 218 ? 20.338 3.276 -26.508 1.00 86.88 218 LYS A CA 1
ATOM 1654 C C . LYS A 1 218 ? 21.784 3.082 -26.046 1.00 86.88 218 LYS A C 1
ATOM 1656 O O . LYS A 1 218 ? 22.694 3.477 -26.769 1.00 86.88 218 LYS A O 1
ATOM 1661 N N . ALA A 1 219 ? 22.008 2.462 -24.886 1.00 89.12 219 ALA A N 1
ATOM 1662 C CA . ALA A 1 219 ? 23.351 2.194 -24.373 1.00 89.12 219 ALA A CA 1
ATOM 1663 C C . ALA A 1 219 ? 24.119 1.210 -25.270 1.00 89.12 219 ALA A C 1
ATOM 1665 O O . ALA A 1 219 ? 25.253 1.488 -25.661 1.00 89.12 219 ALA A O 1
ATOM 1666 N N . VAL A 1 220 ? 23.483 0.106 -25.673 1.00 87.31 220 VAL A N 1
ATOM 1667 C CA . VAL A 1 220 ? 24.075 -0.866 -26.609 1.00 87.31 220 VAL A CA 1
ATOM 1668 C C . VAL A 1 220 ? 24.385 -0.208 -27.956 1.00 87.31 220 VAL A C 1
ATOM 1670 O O . VAL A 1 220 ? 25.470 -0.408 -28.510 1.00 87.31 220 VAL A O 1
ATOM 1673 N N . ALA A 1 221 ? 23.478 0.624 -28.471 1.00 82.81 221 ALA A N 1
ATOM 1674 C CA . ALA A 1 221 ? 23.705 1.354 -29.712 1.00 82.81 221 ALA A CA 1
ATOM 1675 C C . ALA A 1 221 ? 24.867 2.354 -29.598 1.00 82.81 221 ALA A C 1
ATOM 1677 O O . ALA A 1 221 ? 25.688 2.429 -30.509 1.00 82.81 221 ALA A O 1
ATOM 1678 N N . ALA A 1 222 ? 24.993 3.071 -28.476 1.00 82.12 222 ALA A N 1
ATOM 1679 C CA . ALA A 1 222 ? 26.098 3.997 -28.229 1.00 82.12 222 ALA A CA 1
ATOM 1680 C C . ALA A 1 222 ? 27.461 3.284 -28.187 1.00 82.12 222 ALA A C 1
ATOM 1682 O O . ALA A 1 222 ? 28.417 3.755 -28.802 1.00 82.12 222 ALA A O 1
ATOM 1683 N N . ILE A 1 223 ? 27.538 2.121 -27.531 1.00 86.38 223 ILE A N 1
ATOM 1684 C CA . ILE A 1 223 ? 28.750 1.285 -27.508 1.00 86.38 223 ILE A CA 1
ATOM 1685 C C . ILE A 1 223 ? 29.113 0.827 -28.928 1.00 86.38 223 ILE A C 1
ATOM 1687 O O . ILE A 1 223 ? 30.267 0.912 -29.341 1.00 86.38 223 ILE A O 1
ATOM 1691 N N . SER A 1 224 ? 28.118 0.396 -29.703 1.00 82.94 224 SER A N 1
ATOM 1692 C CA . SER A 1 224 ? 28.322 -0.096 -31.074 1.00 82.94 224 SER A CA 1
ATOM 1693 C C . SER A 1 224 ? 28.811 1.013 -32.013 1.00 82.94 224 SER A C 1
ATOM 1695 O O . SER A 1 224 ? 29.725 0.804 -32.808 1.00 82.94 224 SER A O 1
ATOM 1697 N N . LEU A 1 225 ? 28.268 2.226 -31.854 1.00 78.88 225 LEU A N 1
ATOM 1698 C CA . LEU A 1 225 ? 28.712 3.430 -32.558 1.00 78.88 225 LEU A CA 1
ATOM 1699 C C . LEU A 1 225 ? 30.147 3.830 -32.204 1.00 78.88 225 LEU A C 1
ATOM 1701 O O . LEU A 1 225 ? 30.904 4.212 -33.094 1.00 78.88 225 LEU A O 1
ATOM 1705 N N . ALA A 1 226 ? 30.532 3.733 -30.929 1.00 80.38 226 ALA A N 1
ATOM 1706 C CA . ALA A 1 226 ? 31.891 4.043 -30.488 1.00 80.38 226 ALA A CA 1
ATOM 1707 C C . ALA A 1 226 ? 32.927 3.077 -31.087 1.00 80.38 226 ALA A C 1
ATOM 1709 O O . ALA A 1 226 ? 34.020 3.501 -31.456 1.00 80.38 226 ALA A O 1
ATOM 1710 N N . LEU A 1 227 ? 32.564 1.799 -31.227 1.00 82.50 227 LEU A N 1
ATOM 1711 C CA . LEU A 1 227 ? 33.409 0.768 -31.835 1.00 82.50 227 LEU A CA 1
ATOM 1712 C C . LEU A 1 227 ? 33.380 0.780 -33.374 1.00 82.50 227 LEU A C 1
ATOM 1714 O O . LEU A 1 227 ? 34.175 0.084 -33.997 1.00 82.50 227 LEU A O 1
ATOM 1718 N N . GLY A 1 228 ? 32.484 1.555 -33.996 1.00 74.69 228 GLY A N 1
ATOM 1719 C CA . GLY A 1 228 ? 32.349 1.628 -35.453 1.00 74.69 228 GLY A CA 1
ATOM 1720 C C . GLY A 1 228 ? 31.656 0.419 -36.094 1.00 74.69 228 GLY A C 1
ATOM 1721 O O . GLY A 1 228 ? 31.709 0.277 -37.313 1.00 74.69 228 GLY A O 1
ATOM 1722 N N . TYR A 1 229 ? 30.987 -0.430 -35.306 1.00 78.56 229 TYR A N 1
ATOM 1723 C CA . TYR A 1 229 ? 30.221 -1.573 -35.809 1.00 78.56 229 TYR A CA 1
ATOM 1724 C C . TYR A 1 229 ? 28.727 -1.234 -35.895 1.00 78.56 229 TYR A C 1
ATOM 1726 O O . TYR A 1 229 ? 28.084 -0.878 -34.903 1.00 78.56 229 TYR A O 1
ATOM 1734 N N . ALA A 1 230 ? 28.151 -1.368 -37.092 1.00 75.94 230 ALA A N 1
ATOM 1735 C CA . ALA A 1 230 ? 26.718 -1.192 -37.305 1.00 75.94 230 ALA A CA 1
ATOM 1736 C C . ALA A 1 230 ? 25.955 -2.465 -36.899 1.00 75.94 230 ALA A C 1
ATOM 1738 O O . ALA A 1 230 ? 26.204 -3.546 -37.428 1.00 75.94 230 ALA A O 1
ATOM 1739 N N . ASN A 1 231 ? 25.008 -2.338 -35.970 1.00 78.31 231 ASN A N 1
ATOM 1740 C CA . ASN A 1 231 ? 24.074 -3.391 -35.586 1.00 78.31 231 ASN A CA 1
ATOM 1741 C C . ASN A 1 231 ? 22.634 -2.901 -35.782 1.00 78.31 231 ASN A C 1
ATOM 1743 O O . ASN A 1 231 ? 22.384 -1.705 -35.918 1.00 78.31 231 ASN A O 1
ATOM 1747 N N . LYS A 1 232 ? 21.659 -3.818 -35.784 1.00 75.38 232 LYS A N 1
ATOM 1748 C CA . LYS A 1 232 ? 20.242 -3.477 -36.028 1.00 75.38 232 LYS A CA 1
ATOM 1749 C C . LYS A 1 232 ? 19.706 -2.371 -35.101 1.00 75.38 232 LYS A C 1
ATOM 1751 O O . LYS A 1 232 ? 18.805 -1.641 -35.492 1.00 75.38 232 LYS A O 1
ATOM 1756 N N . ALA A 1 233 ? 20.277 -2.226 -33.902 1.00 72.06 233 ALA A N 1
ATOM 1757 C CA . ALA A 1 233 ? 19.928 -1.174 -32.951 1.00 72.06 233 ALA A CA 1
ATOM 1758 C C . ALA A 1 233 ? 20.581 0.189 -33.261 1.00 72.06 233 ALA A C 1
ATOM 1760 O O . ALA A 1 233 ? 19.989 1.223 -32.954 1.00 72.06 233 ALA A O 1
ATOM 1761 N N . SER A 1 234 ? 21.777 0.222 -33.860 1.00 72.81 234 SER A N 1
ATOM 1762 C CA . SER A 1 234 ? 22.490 1.465 -34.175 1.00 72.81 234 SER A CA 1
ATOM 1763 C C . SER A 1 234 ? 22.081 2.082 -35.511 1.00 72.81 234 SER A C 1
ATOM 1765 O O . SER A 1 234 ? 22.106 3.304 -35.617 1.00 72.81 234 SER A O 1
ATOM 1767 N N . ILE A 1 235 ? 21.619 1.289 -36.484 1.00 74.75 235 ILE A N 1
ATOM 1768 C CA . ILE A 1 235 ? 21.142 1.770 -37.799 1.00 74.75 235 ILE A CA 1
ATOM 1769 C C . ILE A 1 235 ? 20.130 2.930 -37.695 1.00 74.75 235 ILE A C 1
ATOM 1771 O O . ILE A 1 235 ? 20.419 3.997 -38.236 1.00 74.75 235 ILE A O 1
ATOM 1775 N N . PRO A 1 236 ? 19.009 2.824 -36.953 1.00 75.56 236 PRO A N 1
ATOM 1776 C CA . PRO A 1 236 ? 18.033 3.918 -36.886 1.00 75.56 236 PRO A CA 1
ATOM 1777 C C . PRO A 1 236 ? 18.585 5.177 -36.196 1.00 75.56 236 PRO A C 1
ATOM 1779 O O . PRO A 1 236 ? 18.120 6.289 -36.446 1.00 75.56 236 PRO A O 1
ATOM 1782 N N . ILE A 1 237 ? 19.579 5.027 -35.315 1.00 72.75 237 ILE A N 1
ATOM 1783 C CA . ILE A 1 237 ? 20.247 6.154 -34.650 1.00 72.75 237 ILE A CA 1
ATOM 1784 C C . ILE A 1 237 ? 21.248 6.825 -35.600 1.00 72.75 237 ILE A C 1
ATOM 1786 O O . ILE A 1 237 ? 21.399 8.046 -35.550 1.00 72.75 237 ILE A O 1
ATOM 1790 N N . ILE A 1 238 ? 21.904 6.055 -36.474 1.00 69.38 238 ILE A N 1
ATOM 1791 C CA . ILE A 1 238 ? 22.779 6.567 -37.535 1.00 69.38 238 ILE A CA 1
ATOM 1792 C C . ILE A 1 238 ? 21.958 7.340 -38.564 1.00 69.38 238 ILE A C 1
ATOM 1794 O O . ILE A 1 238 ? 22.351 8.444 -38.916 1.00 69.38 238 ILE A O 1
ATOM 1798 N N . GLU A 1 239 ? 20.811 6.813 -38.998 1.00 69.38 239 GLU A N 1
ATOM 1799 C CA . GLU A 1 239 ? 19.943 7.473 -39.983 1.00 69.38 239 GLU A CA 1
ATOM 1800 C C . GLU A 1 239 ? 19.412 8.817 -39.474 1.00 69.38 239 GLU A C 1
ATOM 1802 O O . GLU A 1 239 ? 19.502 9.823 -40.173 1.00 69.38 239 GLU A O 1
ATOM 1807 N N . LYS A 1 240 ? 18.939 8.879 -38.222 1.00 70.44 240 LYS A N 1
ATOM 1808 C CA . LYS A 1 240 ? 18.445 10.135 -37.628 1.00 70.44 240 LYS A CA 1
ATOM 1809 C C . LYS A 1 240 ? 19.545 11.166 -37.367 1.00 70.44 240 LYS A C 1
ATOM 1811 O O . LYS A 1 240 ? 19.268 12.358 -37.388 1.00 70.44 240 LYS A O 1
ATOM 1816 N N . ASN A 1 241 ? 20.778 10.721 -37.117 1.00 69.50 241 ASN A N 1
ATOM 1817 C CA . ASN A 1 241 ? 21.930 11.593 -36.860 1.00 69.50 241 ASN A CA 1
ATOM 1818 C C . ASN A 1 241 ? 22.912 11.645 -38.042 1.00 69.50 241 ASN A C 1
ATOM 1820 O O . ASN A 1 241 ? 24.076 12.018 -37.854 1.00 69.50 241 ASN A O 1
ATOM 1824 N N . ALA A 1 242 ? 22.469 11.273 -39.247 1.00 66.06 242 ALA A N 1
ATOM 1825 C CA . ALA A 1 242 ? 23.333 11.119 -40.414 1.00 66.06 242 ALA A CA 1
ATOM 1826 C C . ALA A 1 242 ? 24.112 12.408 -40.712 1.00 66.06 242 ALA A C 1
ATOM 1828 O O . ALA A 1 242 ? 25.322 12.364 -40.933 1.00 66.06 242 ALA A O 1
ATOM 1829 N N . ASP A 1 243 ? 23.466 13.567 -40.582 1.00 67.75 243 ASP A N 1
ATOM 1830 C CA . ASP A 1 243 ? 24.082 14.880 -40.796 1.00 67.75 243 ASP A CA 1
ATOM 1831 C C . ASP A 1 243 ? 25.258 15.153 -39.851 1.00 67.75 243 ASP A C 1
ATOM 1833 O O . ASP A 1 243 ? 26.281 15.721 -40.244 1.00 67.75 243 ASP A O 1
ATOM 1837 N N . VAL A 1 244 ? 25.141 14.734 -38.589 1.00 66.94 244 VAL A N 1
ATOM 1838 C CA . VAL A 1 244 ? 26.185 14.920 -37.575 1.00 66.94 244 VAL A CA 1
ATOM 1839 C C . VAL A 1 244 ? 27.356 13.974 -37.844 1.00 66.94 244 VAL A C 1
ATOM 1841 O O . VAL A 1 244 ? 28.513 14.394 -37.756 1.00 66.94 244 VAL A O 1
ATOM 1844 N N . PHE A 1 245 ? 27.076 12.731 -38.247 1.00 65.38 245 PHE A N 1
ATOM 1845 C CA . PHE A 1 245 ? 28.103 11.758 -38.626 1.00 65.38 245 PHE A CA 1
ATOM 1846 C C . PHE A 1 245 ? 28.848 12.158 -39.903 1.00 65.38 245 PHE A C 1
ATOM 1848 O O . PHE A 1 245 ? 30.078 12.093 -39.926 1.00 65.38 245 PHE A O 1
ATOM 1855 N N . ILE A 1 246 ? 28.147 12.655 -40.926 1.00 68.50 246 ILE A N 1
ATOM 1856 C CA . ILE A 1 246 ? 28.756 13.150 -42.168 1.00 68.50 246 ILE A CA 1
ATOM 1857 C C . ILE A 1 246 ? 29.638 14.370 -41.877 1.00 68.50 246 ILE A C 1
ATOM 1859 O O . ILE A 1 246 ? 30.772 14.434 -42.350 1.00 68.50 246 ILE A O 1
ATOM 1863 N N . ARG A 1 247 ? 29.189 15.310 -41.033 1.00 67.56 247 ARG A N 1
ATOM 1864 C CA . ARG A 1 247 ? 30.002 16.472 -40.622 1.00 67.56 247 ARG A CA 1
ATOM 1865 C C . ARG A 1 247 ? 31.242 16.069 -39.822 1.00 67.56 247 ARG A C 1
ATOM 1867 O O . ARG A 1 247 ? 32.315 16.634 -40.032 1.00 67.56 247 ARG A O 1
ATOM 1874 N N . LEU A 1 248 ? 31.127 15.107 -38.907 1.00 71.38 248 LEU A N 1
ATOM 1875 C CA . LEU A 1 248 ? 32.255 14.625 -38.104 1.00 71.38 248 LEU A CA 1
ATOM 1876 C C . LEU A 1 248 ? 33.247 13.816 -38.955 1.00 71.38 248 LEU A C 1
ATOM 1878 O O . LEU A 1 248 ? 34.459 13.992 -38.814 1.00 71.38 248 LEU A O 1
ATOM 1882 N N . GLY A 1 249 ? 32.745 13.008 -39.891 1.00 71.50 249 GLY A N 1
ATOM 1883 C CA . GLY A 1 249 ? 33.538 12.326 -40.913 1.00 71.50 249 GLY A CA 1
ATOM 1884 C C . GLY A 1 249 ? 34.287 13.312 -41.808 1.00 71.50 249 GLY A C 1
ATOM 1885 O O . GLY A 1 249 ? 35.504 13.210 -41.941 1.00 71.50 249 GLY A O 1
ATOM 1886 N N . ALA A 1 250 ? 33.605 14.337 -42.325 1.00 73.62 250 ALA A N 1
ATOM 1887 C CA . ALA A 1 250 ? 34.221 15.395 -43.125 1.00 73.62 250 ALA A CA 1
ATOM 1888 C C . ALA A 1 250 ? 35.317 16.149 -42.352 1.00 73.62 250 ALA A C 1
ATOM 1890 O O . ALA A 1 250 ? 36.371 16.432 -42.915 1.00 73.62 250 ALA A O 1
ATOM 1891 N N . ARG A 1 251 ? 35.130 16.412 -41.049 1.00 73.12 251 ARG A N 1
ATOM 1892 C CA . ARG A 1 251 ? 36.167 17.009 -40.185 1.00 73.12 251 ARG A CA 1
ATOM 1893 C C . ARG A 1 251 ? 37.382 16.098 -40.005 1.00 73.12 251 ARG A C 1
ATOM 1895 O O . ARG A 1 251 ? 38.505 16.584 -40.097 1.00 73.12 251 ARG A O 1
ATOM 1902 N N . LYS A 1 252 ? 37.181 14.794 -39.775 1.00 76.31 252 LYS A N 1
ATOM 1903 C CA . LYS A 1 252 ? 38.282 13.817 -39.682 1.00 76.31 252 LYS A CA 1
ATOM 1904 C C . LYS A 1 252 ? 39.048 13.718 -41.005 1.00 76.31 252 LYS A C 1
ATOM 1906 O O . LYS A 1 252 ? 40.273 13.774 -40.998 1.00 76.31 252 LYS A O 1
ATOM 1911 N N . ILE A 1 253 ? 38.342 13.660 -42.134 1.00 73.50 253 ILE A N 1
ATOM 1912 C CA . ILE A 1 253 ? 38.944 13.641 -43.477 1.00 73.50 253 ILE A CA 1
ATOM 1913 C C . ILE A 1 253 ? 39.695 14.948 -43.759 1.00 73.50 253 ILE A C 1
ATOM 1915 O O . ILE A 1 253 ? 40.808 14.906 -44.280 1.00 73.50 253 ILE A O 1
ATOM 1919 N N . ALA A 1 254 ? 39.140 16.103 -43.386 1.00 72.25 254 ALA A N 1
ATOM 1920 C CA . ALA A 1 254 ? 39.809 17.394 -43.534 1.00 72.25 254 ALA A CA 1
ATOM 1921 C C . ALA A 1 254 ? 41.076 17.488 -42.666 1.00 72.25 254 ALA A C 1
ATOM 1923 O O . ALA A 1 254 ? 42.093 17.992 -43.139 1.00 72.25 254 ALA A O 1
ATOM 1924 N N . ALA A 1 255 ? 41.051 16.954 -41.439 1.00 73.38 255 ALA A N 1
ATOM 1925 C CA . ALA A 1 255 ? 42.219 16.887 -40.560 1.00 73.38 255 ALA A CA 1
ATOM 1926 C C . ALA A 1 255 ? 43.318 15.958 -41.110 1.00 73.38 255 ALA A C 1
ATOM 1928 O O . ALA A 1 255 ? 44.491 16.327 -41.092 1.00 73.38 255 ALA A O 1
ATOM 1929 N N . LEU A 1 256 ? 42.948 14.794 -41.655 1.00 77.88 256 LEU A N 1
ATOM 1930 C CA . LEU A 1 256 ? 43.888 13.873 -42.306 1.00 77.88 256 LEU A CA 1
ATOM 1931 C C . LEU A 1 256 ? 44.471 14.463 -43.596 1.00 77.88 256 LEU A C 1
ATOM 1933 O O . LEU A 1 256 ? 45.680 14.429 -43.794 1.00 77.88 256 LEU A O 1
ATOM 1937 N N . SER A 1 257 ? 43.630 15.067 -44.440 1.00 73.62 257 SER A N 1
ATOM 1938 C CA . SER A 1 257 ? 44.064 15.746 -45.672 1.00 73.62 257 SER A CA 1
ATOM 1939 C C . SER A 1 257 ? 45.035 16.887 -45.363 1.00 73.62 257 SER A C 1
ATOM 1941 O O . SER A 1 257 ? 46.002 17.091 -46.090 1.00 73.62 257 SER A O 1
ATOM 1943 N N . PHE A 1 258 ? 44.804 17.604 -44.257 1.00 70.25 258 PHE A N 1
ATOM 1944 C CA . PHE A 1 258 ? 45.710 18.639 -43.773 1.00 70.25 258 PHE A CA 1
ATOM 1945 C C . PHE A 1 258 ? 47.061 18.064 -43.323 1.00 70.25 258 PHE A C 1
ATOM 1947 O O . PHE A 1 258 ? 48.096 18.598 -43.709 1.00 70.25 258 PHE A O 1
ATOM 1954 N N . ALA A 1 259 ? 47.070 16.980 -42.540 1.00 75.44 259 ALA A N 1
ATOM 1955 C CA . ALA A 1 259 ? 48.308 16.340 -42.087 1.00 75.44 259 ALA A CA 1
ATOM 1956 C C . ALA A 1 259 ? 49.139 15.767 -43.250 1.00 75.44 259 ALA A C 1
ATOM 1958 O O . ALA A 1 259 ? 50.364 15.811 -43.209 1.00 75.44 259 ALA A O 1
ATOM 1959 N N . LEU A 1 260 ? 48.469 15.271 -44.294 1.00 77.69 260 LEU A N 1
ATOM 1960 C CA . LEU A 1 260 ? 49.096 14.720 -45.498 1.00 77.69 260 LEU A CA 1
ATOM 1961 C C . LEU A 1 260 ? 49.436 15.785 -46.559 1.00 77.69 260 LEU A C 1
ATOM 1963 O O . LEU A 1 260 ? 50.056 15.455 -47.564 1.00 77.69 260 LEU A O 1
ATOM 1967 N N . GLY A 1 261 ? 49.031 17.046 -46.369 1.00 69.75 261 GLY A N 1
ATOM 1968 C CA . GLY A 1 261 ? 49.307 18.136 -47.313 1.00 69.75 261 GLY A CA 1
ATOM 1969 C C . GLY A 1 261 ? 48.537 18.056 -48.638 1.00 69.75 261 GLY A C 1
ATOM 1970 O O . GLY A 1 261 ? 48.903 18.733 -49.596 1.00 69.75 261 GLY A O 1
ATOM 1971 N N . ILE A 1 262 ? 47.469 17.256 -48.710 1.00 76.62 262 ILE A N 1
ATOM 1972 C CA . ILE A 1 262 ? 46.678 17.063 -49.932 1.00 76.62 262 ILE A CA 1
ATOM 1973 C C . ILE A 1 262 ? 45.478 18.032 -49.919 1.00 76.62 262 ILE A C 1
ATOM 1975 O O . ILE A 1 262 ? 44.616 17.934 -49.034 1.00 76.62 262 ILE A O 1
ATOM 1979 N N . PRO A 1 263 ? 45.371 18.970 -50.881 1.00 73.19 263 PRO A N 1
ATOM 1980 C CA . PRO A 1 263 ? 44.237 19.885 -50.960 1.00 73.19 263 PRO A CA 1
ATOM 1981 C C . PRO A 1 263 ? 43.003 19.156 -51.509 1.00 73.19 263 PRO A C 1
ATOM 1983 O O . PRO A 1 263 ? 42.900 18.861 -52.697 1.00 73.19 263 PRO A O 1
ATOM 1986 N N . THR A 1 264 ? 42.036 18.877 -50.638 1.00 74.06 264 THR A N 1
ATOM 1987 C CA . THR A 1 264 ? 40.728 18.314 -50.994 1.00 74.06 264 THR A CA 1
ATOM 1988 C C . THR A 1 264 ? 39.656 19.393 -50.865 1.00 74.06 264 THR A C 1
ATOM 1990 O O . THR A 1 264 ? 39.812 20.345 -50.102 1.00 74.06 264 THR A O 1
ATOM 1993 N N . LYS A 1 265 ? 38.527 19.263 -51.580 1.00 68.94 265 LYS A N 1
ATOM 1994 C CA . LYS A 1 265 ? 37.440 20.271 -51.566 1.00 68.94 265 LYS A CA 1
ATOM 1995 C C . LYS A 1 265 ? 36.974 20.653 -50.148 1.00 68.94 265 LYS A C 1
ATOM 1997 O O . LYS A 1 265 ? 36.559 21.785 -49.933 1.00 68.94 265 LYS A O 1
ATOM 2002 N N . ALA A 1 266 ? 37.089 19.735 -49.183 1.00 65.19 266 ALA A N 1
ATOM 2003 C CA . ALA A 1 266 ? 36.770 19.974 -47.776 1.00 65.19 266 ALA A CA 1
ATOM 2004 C C . ALA A 1 266 ? 37.907 20.641 -46.966 1.00 65.19 266 ALA A C 1
ATOM 2006 O O . ALA A 1 266 ? 37.629 21.293 -45.962 1.00 65.19 266 ALA A O 1
ATOM 2007 N N . SER A 1 267 ? 39.179 20.500 -47.366 1.00 70.81 267 SER A N 1
ATOM 2008 C CA . SER A 1 267 ? 40.341 21.033 -46.635 1.00 70.81 267 SER A CA 1
ATOM 2009 C C . SER A 1 267 ? 40.848 22.384 -47.152 1.00 70.81 267 SER A C 1
ATOM 2011 O O . SER A 1 267 ? 41.489 23.104 -46.389 1.00 70.81 267 SER A O 1
ATOM 2013 N N . VAL A 1 268 ? 40.524 22.779 -48.392 1.00 72.94 268 VAL A N 1
ATOM 2014 C CA . VAL A 1 268 ? 41.005 24.032 -49.020 1.00 72.94 268 VAL A CA 1
ATOM 2015 C C . VAL A 1 268 ? 40.714 25.270 -48.164 1.00 72.94 268 VAL A C 1
ATOM 2017 O O . VAL A 1 268 ? 41.611 26.080 -47.933 1.00 72.94 268 VAL A O 1
ATOM 2020 N N . LEU A 1 269 ? 39.498 25.394 -47.622 1.00 71.44 269 LEU A N 1
ATOM 2021 C CA . LEU A 1 269 ? 39.133 26.527 -46.760 1.00 71.44 269 LEU A CA 1
ATOM 2022 C C . LEU A 1 269 ? 39.968 26.559 -45.471 1.00 71.44 269 LEU A C 1
ATOM 2024 O O . LEU A 1 269 ? 40.433 27.616 -45.051 1.00 71.44 269 LEU A O 1
ATOM 2028 N N . HIS A 1 270 ? 40.212 25.399 -44.862 1.00 73.56 270 HIS A N 1
ATOM 2029 C CA . HIS A 1 270 ? 41.002 25.300 -43.636 1.00 73.56 270 HIS A CA 1
ATOM 2030 C C . HIS A 1 270 ? 42.503 25.540 -43.875 1.00 73.56 270 HIS A C 1
ATOM 2032 O O . HIS A 1 270 ? 43.161 26.142 -43.025 1.00 73.56 270 HIS A O 1
ATOM 2038 N N . ILE A 1 271 ? 43.034 25.136 -45.035 1.00 74.69 271 ILE A N 1
ATOM 2039 C CA . ILE A 1 271 ? 44.420 25.402 -45.452 1.00 74.69 271 ILE A CA 1
ATOM 2040 C C . ILE A 1 271 ? 44.633 26.908 -45.663 1.00 74.69 271 ILE A C 1
ATOM 2042 O O . ILE A 1 271 ? 45.596 27.463 -45.136 1.00 74.69 271 ILE A O 1
ATOM 2046 N N . LEU A 1 272 ? 43.713 27.589 -46.352 1.00 75.38 272 LEU A N 1
ATOM 2047 C CA . LEU A 1 272 ? 43.805 29.030 -46.615 1.00 75.38 272 LEU A CA 1
ATOM 2048 C C . LEU A 1 272 ? 43.686 29.871 -45.341 1.00 75.38 272 LEU A C 1
ATOM 2050 O O . LEU A 1 272 ? 44.493 30.771 -45.123 1.00 75.38 272 LEU A O 1
ATOM 2054 N N . VAL A 1 273 ? 42.731 29.556 -44.461 1.00 76.81 273 VAL A N 1
ATOM 2055 C CA . VAL A 1 273 ? 42.547 30.287 -43.194 1.00 76.81 273 VAL A CA 1
ATOM 2056 C C . VAL A 1 273 ? 43.753 30.108 -42.267 1.00 76.81 273 VAL A C 1
ATOM 2058 O O . VAL A 1 273 ? 44.197 31.068 -41.636 1.00 76.81 273 VAL A O 1
ATOM 2061 N N . LYS A 1 274 ? 44.330 28.902 -42.196 1.00 75.31 274 LYS A N 1
ATOM 2062 C CA . LYS A 1 274 ? 45.531 28.651 -41.388 1.00 75.31 274 LYS A CA 1
ATOM 2063 C C . LYS A 1 274 ? 46.783 29.279 -42.005 1.00 75.31 274 LYS A C 1
ATOM 2065 O O . LYS A 1 274 ? 47.582 29.848 -41.269 1.00 75.31 274 LYS A O 1
ATOM 2070 N N . GLY A 1 275 ? 46.923 29.239 -43.331 1.00 75.00 275 GLY A N 1
ATOM 2071 C CA . GLY A 1 275 ? 47.979 29.947 -44.057 1.00 75.00 275 GLY A CA 1
ATOM 2072 C C . GLY A 1 275 ? 47.922 31.454 -43.809 1.00 75.00 275 GLY A C 1
ATOM 2073 O O . GLY A 1 275 ? 48.927 32.050 -43.435 1.00 75.00 275 GLY A O 1
ATOM 2074 N N . PHE A 1 276 ? 46.730 32.051 -43.888 1.00 76.50 276 PHE A N 1
ATOM 2075 C CA . PHE A 1 276 ? 46.520 33.462 -43.569 1.00 76.50 276 PHE A CA 1
ATOM 2076 C C . PHE A 1 276 ? 46.848 33.775 -42.103 1.00 76.50 276 PHE A C 1
ATOM 2078 O O . PHE A 1 276 ? 47.542 34.748 -41.829 1.00 76.50 276 PHE A O 1
ATOM 2085 N N . LYS A 1 277 ? 46.444 32.918 -41.156 1.00 79.94 277 LYS A N 1
ATOM 2086 C CA . LYS A 1 277 ? 46.790 33.074 -39.733 1.00 79.94 277 LYS A CA 1
ATOM 2087 C C . LYS A 1 277 ? 48.301 33.007 -39.482 1.00 79.94 277 LYS A C 1
ATOM 2089 O O . LYS A 1 277 ? 48.809 33.784 -38.680 1.00 79.94 277 LYS A O 1
ATOM 2094 N N . ASN A 1 278 ? 49.017 32.124 -40.177 1.00 75.50 278 ASN A N 1
ATOM 2095 C CA . ASN A 1 278 ? 50.473 32.031 -40.084 1.00 75.50 278 ASN A CA 1
ATOM 2096 C C . ASN A 1 278 ? 51.156 33.272 -40.681 1.00 75.50 278 ASN A C 1
ATOM 2098 O O . ASN A 1 278 ? 52.070 33.803 -40.064 1.00 75.50 278 ASN A O 1
ATOM 2102 N N . VAL A 1 279 ? 50.687 33.780 -41.827 1.00 73.81 279 VAL A N 1
ATOM 2103 C CA . VAL A 1 279 ? 51.209 35.015 -42.447 1.00 73.81 279 VAL A CA 1
ATOM 2104 C C . VAL A 1 279 ? 50.939 36.240 -41.571 1.00 73.81 279 VAL A C 1
ATOM 2106 O O . VAL A 1 279 ? 51.831 37.064 -41.394 1.00 73.81 279 VAL A O 1
ATOM 2109 N N . VAL A 1 280 ? 49.754 36.336 -40.960 1.00 74.00 280 VAL A N 1
ATOM 2110 C CA . VAL A 1 280 ? 49.443 37.388 -39.979 1.00 74.00 280 VAL A CA 1
ATOM 2111 C C . VAL A 1 280 ? 50.357 37.268 -38.754 1.00 74.00 280 VAL A C 1
ATOM 2113 O O . VAL A 1 280 ? 50.914 38.270 -38.314 1.00 74.00 280 VAL A O 1
ATOM 2116 N N . GLY A 1 281 ? 50.591 36.053 -38.250 1.00 71.81 281 GLY A N 1
ATOM 2117 C CA . GLY A 1 281 ? 51.540 35.803 -37.161 1.00 71.81 281 GLY A CA 1
ATOM 2118 C C . GLY A 1 281 ? 52.972 36.233 -37.496 1.00 71.81 281 GLY A C 1
ATOM 2119 O O . GLY A 1 281 ? 53.615 36.874 -36.675 1.00 71.81 281 GLY A O 1
ATOM 2120 N N . VAL A 1 282 ? 53.446 35.959 -38.715 1.00 71.56 282 VAL A N 1
ATOM 2121 C CA . VAL A 1 282 ? 54.761 36.423 -39.191 1.00 71.56 282 VAL A CA 1
ATOM 2122 C C . VAL A 1 282 ? 54.786 37.949 -39.316 1.00 71.56 282 VAL A C 1
ATOM 2124 O O . VAL A 1 282 ? 55.723 38.572 -38.836 1.00 71.56 282 VAL A O 1
ATOM 2127 N N . SER A 1 283 ? 53.732 38.571 -39.856 1.00 65.69 283 SER A N 1
ATOM 2128 C CA . SER A 1 283 ? 53.661 40.033 -40.013 1.00 65.69 283 SER A CA 1
ATOM 2129 C C . SER A 1 283 ? 53.672 40.806 -38.690 1.00 65.69 283 SER A C 1
ATOM 2131 O O . SER A 1 283 ? 54.185 41.920 -38.654 1.00 65.69 283 SER A O 1
ATOM 2133 N N . LEU A 1 284 ? 53.160 40.207 -37.607 1.00 66.88 284 LEU A N 1
ATOM 2134 C CA . LEU A 1 284 ? 53.219 40.771 -36.254 1.00 66.88 284 LEU A CA 1
ATOM 2135 C C . LEU A 1 284 ? 54.612 40.657 -35.618 1.00 66.88 284 LEU A C 1
ATOM 2137 O O . LEU A 1 284 ? 54.927 41.430 -34.723 1.00 66.88 284 LEU A O 1
ATOM 2141 N N . VAL A 1 285 ? 55.427 39.691 -36.049 1.00 70.12 285 VAL A N 1
ATOM 2142 C CA . VAL A 1 285 ? 56.798 39.490 -35.550 1.00 70.12 285 VAL A CA 1
ATOM 2143 C C . VAL A 1 285 ? 57.818 40.280 -36.376 1.00 70.12 285 VAL A C 1
ATOM 2145 O O . VAL A 1 285 ? 58.873 40.632 -35.861 1.00 70.12 285 VAL A O 1
ATOM 2148 N N . THR A 1 286 ? 57.526 40.560 -37.650 1.00 59.56 286 THR A N 1
ATOM 2149 C CA . THR A 1 286 ? 58.478 41.185 -38.583 1.00 59.56 286 THR A CA 1
ATOM 2150 C C . THR A 1 286 ? 58.088 42.595 -39.047 1.00 59.56 286 THR A C 1
ATOM 2152 O O . THR A 1 286 ? 58.648 43.060 -40.033 1.00 59.56 286 THR A O 1
ATOM 2155 N N . ASP A 1 287 ? 57.126 43.268 -38.406 1.00 54.53 287 ASP A N 1
ATOM 2156 C CA . ASP A 1 287 ? 56.701 44.660 -38.683 1.00 54.53 287 ASP A CA 1
ATOM 2157 C C . ASP A 1 287 ? 56.373 44.998 -40.161 1.00 54.53 287 ASP A C 1
ATOM 2159 O O . ASP A 1 287 ? 56.360 46.162 -40.574 1.00 54.53 287 ASP A O 1
ATOM 2163 N N . PHE A 1 288 ? 56.050 43.996 -40.987 1.00 55.16 288 PHE A N 1
ATOM 2164 C CA . PHE A 1 288 ? 55.689 44.190 -42.396 1.00 55.16 288 PHE A CA 1
ATOM 2165 C C . PHE A 1 288 ? 54.177 44.408 -42.550 1.00 55.16 288 PHE A C 1
ATOM 2167 O O . PHE A 1 288 ? 53.364 43.505 -42.348 1.00 55.16 288 PHE A O 1
ATOM 2174 N N . LYS A 1 289 ? 53.794 45.624 -42.956 1.00 55.25 289 LYS A N 1
ATOM 2175 C CA . LYS A 1 289 ? 52.397 46.063 -43.099 1.00 55.25 289 LYS A CA 1
ATOM 2176 C C . LYS A 1 289 ? 51.786 45.622 -44.431 1.00 55.25 289 LYS A C 1
ATOM 2178 O O . LYS A 1 289 ? 52.058 46.197 -45.484 1.00 55.25 289 LYS A O 1
ATOM 2183 N N . ILE A 1 290 ? 50.909 44.622 -44.385 1.00 55.69 290 ILE A N 1
ATOM 2184 C CA . ILE A 1 290 ? 50.074 44.204 -45.520 1.00 55.69 290 ILE A CA 1
ATOM 2185 C C . ILE A 1 290 ? 48.681 44.825 -45.327 1.00 55.69 290 ILE A C 1
ATOM 2187 O O . ILE A 1 290 ? 48.035 44.582 -44.313 1.00 55.69 290 ILE A O 1
ATOM 2191 N N . LYS A 1 291 ? 48.170 45.591 -46.304 1.00 56.78 291 LYS A N 1
ATOM 2192 C CA . LYS A 1 291 ? 46.893 46.351 -46.213 1.00 56.78 291 LYS A CA 1
ATOM 2193 C C . LYS A 1 291 ? 45.663 45.520 -45.800 1.00 56.78 291 LYS A C 1
ATOM 2195 O O . LYS A 1 291 ? 44.695 46.050 -45.263 1.00 56.78 291 LYS A O 1
ATOM 2200 N N . GLN A 1 292 ? 45.670 44.215 -46.075 1.00 55.06 292 GLN A N 1
ATOM 2201 C CA . GLN A 1 292 ? 44.611 43.289 -45.653 1.00 55.06 292 GLN A CA 1
ATOM 2202 C C . GLN A 1 292 ? 44.832 42.735 -44.236 1.00 55.06 292 GLN A C 1
ATOM 2204 O O . GLN A 1 292 ? 43.859 42.388 -43.575 1.00 55.06 292 GLN A O 1
ATOM 2209 N N . ALA A 1 293 ? 46.073 42.698 -43.743 1.00 52.88 293 ALA A N 1
ATOM 2210 C CA . ALA A 1 293 ? 46.413 42.277 -42.386 1.00 52.88 293 ALA A CA 1
ATOM 2211 C C . ALA A 1 293 ? 46.057 43.347 -41.341 1.00 52.88 293 ALA A C 1
ATOM 2213 O O . ALA A 1 293 ? 45.650 42.991 -40.243 1.00 52.88 293 ALA A O 1
ATOM 2214 N N . GLU A 1 294 ? 46.097 44.639 -41.683 1.00 53.09 294 GLU A N 1
ATOM 2215 C CA . GLU A 1 294 ? 45.752 45.741 -40.763 1.00 53.09 294 GLU A CA 1
ATOM 2216 C C . GLU A 1 294 ? 44.282 45.706 -40.305 1.00 53.09 294 GLU A C 1
ATOM 2218 O O . GLU A 1 294 ? 43.986 45.923 -39.131 1.00 53.09 294 GLU A O 1
ATOM 2223 N N . LYS A 1 295 ? 43.346 45.351 -41.198 1.00 58.34 295 LYS A N 1
ATOM 2224 C CA . LYS A 1 295 ? 41.915 45.233 -40.854 1.00 58.34 295 LYS A CA 1
ATOM 2225 C C . LYS A 1 295 ? 41.639 44.102 -39.857 1.00 58.34 295 LYS A C 1
ATOM 2227 O O . LYS A 1 295 ? 40.740 44.227 -39.032 1.00 58.34 295 LYS A O 1
ATOM 2232 N N . PHE A 1 296 ? 42.420 43.022 -39.905 1.00 51.06 296 PHE A N 1
ATOM 2233 C CA . PHE A 1 296 ? 42.290 41.893 -38.980 1.00 51.06 296 PHE A CA 1
ATOM 2234 C C . PHE A 1 296 ? 43.168 42.040 -37.733 1.00 51.06 296 PHE A C 1
ATOM 2236 O O . PHE A 1 296 ? 42.738 41.630 -36.662 1.00 51.06 296 PHE A O 1
ATOM 2243 N N . ALA A 1 297 ? 44.338 42.677 -37.823 1.00 53.56 297 ALA A N 1
ATOM 2244 C CA . ALA A 1 297 ? 45.167 43.025 -36.669 1.00 53.56 297 ALA A CA 1
ATOM 2245 C C . ALA A 1 297 ? 44.418 43.976 -35.723 1.00 53.56 297 ALA A C 1
ATOM 2247 O O . ALA A 1 297 ? 44.386 43.742 -34.518 1.00 53.56 297 ALA A O 1
ATOM 2248 N N . ASN A 1 298 ? 43.707 44.967 -36.271 1.00 54.44 298 ASN A N 1
ATOM 2249 C CA . ASN A 1 298 ? 42.871 45.875 -35.486 1.00 54.44 298 ASN A CA 1
ATOM 2250 C C . ASN A 1 298 ? 41.621 45.183 -34.911 1.00 54.44 298 ASN A C 1
ATOM 2252 O O . ASN A 1 298 ? 41.202 45.510 -33.806 1.00 54.44 298 ASN A O 1
ATOM 2256 N N . ALA A 1 299 ? 41.056 44.185 -35.602 1.00 53.00 299 ALA A N 1
ATOM 2257 C CA . ALA A 1 299 ? 39.951 43.377 -35.074 1.00 53.00 299 ALA A CA 1
ATOM 2258 C C . ALA A 1 299 ? 40.400 42.407 -33.960 1.00 53.00 299 ALA A C 1
ATOM 2260 O O . ALA A 1 299 ? 39.665 42.184 -33.001 1.00 53.00 299 ALA A O 1
ATOM 2261 N N . VAL A 1 300 ? 41.616 41.859 -34.052 1.00 52.72 300 VAL A N 1
ATOM 2262 C CA . VAL A 1 300 ? 42.225 41.009 -33.014 1.00 52.72 300 VAL A CA 1
ATOM 2263 C C . VAL A 1 300 ? 42.656 41.844 -31.802 1.00 52.72 300 VAL A C 1
ATOM 2265 O O . VAL A 1 300 ? 42.429 41.419 -30.674 1.00 52.72 300 VAL A O 1
ATOM 2268 N N . ALA A 1 301 ? 43.187 43.053 -32.006 1.00 46.56 301 ALA A N 1
ATOM 2269 C CA . ALA A 1 301 ? 43.477 44.002 -30.930 1.00 46.56 301 ALA A CA 1
ATOM 2270 C C . ALA A 1 301 ? 42.196 44.502 -30.234 1.00 46.56 301 ALA A C 1
ATOM 2272 O O . ALA A 1 301 ? 42.164 44.597 -29.011 1.00 46.56 301 ALA A O 1
ATOM 2273 N N . ALA A 1 302 ? 41.112 44.733 -30.983 1.00 48.03 302 ALA A N 1
ATOM 2274 C CA . ALA A 1 302 ? 39.803 45.067 -30.417 1.00 48.03 302 ALA A CA 1
ATOM 2275 C C . ALA A 1 302 ? 39.179 43.898 -29.628 1.00 48.03 302 ALA A C 1
ATOM 2277 O O . ALA A 1 302 ? 38.544 44.123 -28.602 1.00 48.03 302 ALA A O 1
ATOM 2278 N N . ALA A 1 303 ? 39.400 42.651 -30.058 1.00 45.41 303 ALA A N 1
ATOM 2279 C CA . ALA A 1 303 ? 38.980 41.461 -29.315 1.00 45.41 303 ALA A CA 1
ATOM 2280 C C . ALA A 1 303 ? 39.844 41.191 -28.065 1.00 45.41 303 ALA A C 1
ATOM 2282 O O . ALA A 1 303 ? 39.352 40.604 -27.106 1.00 45.41 303 ALA A O 1
ATOM 2283 N N . ALA A 1 304 ? 41.109 41.628 -28.058 1.00 38.53 304 ALA A N 1
ATOM 2284 C CA . ALA A 1 304 ? 42.021 41.517 -26.916 1.00 38.53 304 ALA A CA 1
ATOM 2285 C C . ALA A 1 304 ? 41.863 42.653 -25.882 1.00 38.53 304 ALA A C 1
ATOM 2287 O O . ALA A 1 304 ? 42.237 42.474 -24.727 1.00 38.53 304 ALA A O 1
ATOM 2288 N N . ALA A 1 305 ? 41.304 43.804 -26.279 1.00 34.50 305 ALA A N 1
ATOM 2289 C CA . ALA A 1 305 ? 41.051 44.958 -25.408 1.00 34.50 305 ALA A CA 1
ATOM 2290 C C . ALA A 1 305 ? 39.662 44.948 -24.731 1.00 34.50 305 ALA A C 1
ATOM 2292 O O . ALA A 1 305 ? 39.351 45.849 -23.952 1.00 34.50 305 ALA A O 1
ATOM 2293 N N . ALA A 1 306 ? 38.824 43.942 -24.998 1.00 31.69 306 ALA A N 1
ATOM 2294 C CA . ALA A 1 306 ? 37.603 43.713 -24.230 1.00 31.69 306 ALA A CA 1
ATOM 2295 C C . ALA A 1 306 ? 37.948 43.016 -22.896 1.00 31.69 306 ALA A C 1
ATOM 2297 O O . ALA A 1 306 ? 38.746 42.074 -22.896 1.00 31.69 306 ALA A O 1
ATOM 2298 N N . PRO A 1 307 ? 37.380 43.447 -21.751 1.00 24.20 307 PRO A N 1
ATOM 2299 C CA . PRO A 1 307 ? 37.722 42.880 -20.456 1.00 24.20 307 PRO A CA 1
ATOM 2300 C C . PRO A 1 307 ? 37.392 41.386 -20.405 1.00 24.20 307 PRO A C 1
ATOM 2302 O O . PRO A 1 307 ? 36.311 40.939 -20.788 1.00 24.20 307 PRO A O 1
ATOM 2305 N N . SER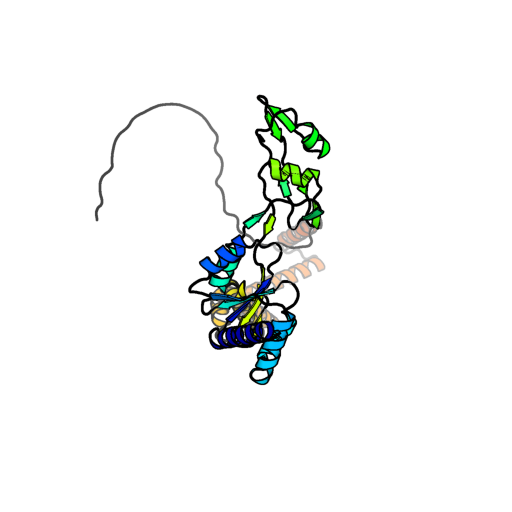 A 1 308 ? 38.354 40.624 -19.890 1.00 30.31 308 SER A N 1
ATOM 2306 C CA . SER A 1 308 ? 38.200 39.231 -19.488 1.00 30.31 308 SER A CA 1
ATOM 2307 C C . SER A 1 308 ? 37.060 39.098 -18.470 1.00 30.31 308 SER A C 1
ATOM 2309 O O . SER A 1 308 ? 37.262 39.281 -17.270 1.00 30.31 308 SER A O 1
ATOM 2311 N N . SER A 1 309 ? 35.880 38.699 -18.933 1.00 22.41 309 SER A N 1
ATOM 2312 C CA . SER A 1 309 ? 34.904 37.985 -18.112 1.00 22.41 309 SER A CA 1
ATOM 2313 C C . SER A 1 309 ? 34.017 37.104 -18.990 1.00 22.41 309 SER A C 1
ATOM 2315 O O . SER A 1 309 ? 33.090 37.602 -19.622 1.00 22.41 309 SER A O 1
ATOM 2317 N N . ALA A 1 310 ? 34.323 35.805 -19.038 1.00 21.44 310 ALA A N 1
ATOM 2318 C CA . ALA A 1 310 ? 33.357 34.708 -18.888 1.00 21.44 310 ALA A CA 1
ATOM 2319 C C . ALA A 1 310 ? 33.995 33.375 -19.315 1.00 21.44 310 ALA A C 1
ATOM 2321 O O . ALA A 1 310 ? 34.113 33.055 -20.498 1.00 21.44 310 ALA A O 1
ATOM 2322 N N . ALA A 1 311 ? 34.363 32.562 -18.328 1.00 20.05 311 ALA A N 1
ATOM 2323 C CA . ALA A 1 311 ? 34.483 31.125 -18.511 1.00 20.05 311 ALA A CA 1
ATOM 2324 C C . ALA A 1 311 ? 33.065 30.508 -18.559 1.00 20.05 311 ALA A C 1
ATOM 2326 O O . ALA A 1 311 ? 32.370 30.609 -17.560 1.00 20.05 311 ALA A O 1
ATOM 2327 N N . ALA A 1 312 ? 32.700 29.900 -19.706 1.00 20.33 312 ALA A N 1
ATOM 2328 C CA . ALA A 1 312 ? 31.775 28.762 -19.966 1.00 20.33 312 ALA A CA 1
ATOM 2329 C C . ALA A 1 312 ? 30.353 28.696 -19.318 1.00 20.33 312 ALA A C 1
ATOM 2331 O O . ALA A 1 312 ? 30.112 29.278 -18.272 1.00 20.33 312 ALA A O 1
ATOM 2332 N N . PRO A 1 313 ? 29.431 27.808 -19.768 1.00 33.12 313 PRO A N 1
ATOM 2333 C CA . PRO A 1 313 ? 29.012 27.405 -21.124 1.00 33.12 313 PR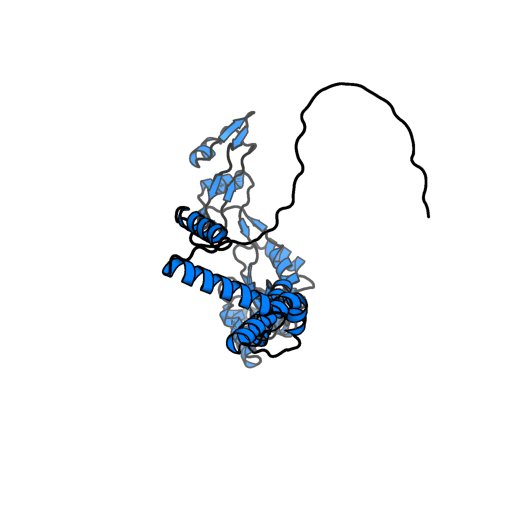O A CA 1
ATOM 2334 C C . PRO A 1 313 ? 27.463 27.465 -21.300 1.00 33.12 313 PRO A C 1
ATOM 2336 O O . PRO A 1 313 ? 26.735 27.115 -20.380 1.00 33.12 313 PRO A O 1
ATOM 2339 N N . ALA A 1 314 ? 26.917 27.791 -22.481 1.00 20.62 314 ALA A N 1
ATOM 2340 C CA . ALA A 1 314 ? 25.502 27.493 -22.803 1.00 20.62 314 ALA A CA 1
ATOM 2341 C C . ALA A 1 314 ? 25.227 27.587 -24.320 1.00 20.62 314 ALA A C 1
ATOM 2343 O O . ALA A 1 314 ? 25.581 28.575 -24.951 1.00 20.62 314 ALA A O 1
ATOM 2344 N N . VAL A 1 315 ? 24.814 26.492 -24.973 1.00 20.67 315 VAL A N 1
ATOM 2345 C CA . VAL A 1 315 ? 23.421 26.195 -25.386 1.00 20.67 315 VAL A CA 1
ATOM 2346 C C . VAL A 1 315 ? 22.863 27.209 -26.396 1.00 20.67 315 VAL A C 1
ATOM 2348 O O . VAL A 1 315 ? 22.429 28.294 -26.034 1.00 20.67 315 VAL A O 1
ATOM 2351 N N . GLN A 1 316 ? 22.815 26.805 -27.670 1.00 20.84 316 GLN A N 1
ATOM 2352 C CA . GLN A 1 316 ? 21.934 27.418 -28.664 1.00 20.84 316 GLN A CA 1
ATOM 2353 C C . GLN A 1 316 ? 20.528 26.830 -28.502 1.00 20.84 316 GLN A C 1
ATOM 2355 O O . GLN A 1 316 ? 20.325 25.632 -28.699 1.00 20.84 316 GLN A O 1
ATOM 2360 N N . LYS A 1 317 ? 19.572 27.694 -28.159 1.00 20.22 317 LYS A N 1
ATOM 2361 C CA . LYS A 1 317 ? 18.148 27.535 -28.452 1.00 20.22 317 LYS A CA 1
ATOM 2362 C C . LYS A 1 317 ? 17.746 28.733 -29.315 1.00 20.22 317 LYS A C 1
ATOM 2364 O O . LYS A 1 317 ? 18.192 29.847 -29.058 1.00 20.22 317 LYS A O 1
ATOM 2369 N N . GLU A 1 318 ? 17.000 28.441 -30.372 1.00 23.58 318 GLU A N 1
ATOM 2370 C CA . GLU A 1 318 ? 16.409 29.379 -31.328 1.00 23.58 318 GLU A CA 1
ATOM 2371 C C . GLU A 1 318 ? 15.607 30.486 -30.641 1.00 23.58 318 GLU A C 1
ATOM 2373 O O . GLU A 1 318 ? 14.881 30.202 -29.692 1.00 23.58 318 GLU A O 1
ATOM 2378 N N . GLU A 1 319 ? 15.628 31.698 -31.203 1.00 23.03 319 GLU A N 1
ATOM 2379 C CA . GLU A 1 319 ? 14.532 32.648 -31.016 1.00 23.03 319 GLU A CA 1
ATOM 2380 C C . GLU A 1 319 ? 14.138 33.326 -32.331 1.00 23.03 319 GLU A C 1
ATOM 2382 O O . GLU A 1 319 ? 14.955 33.851 -33.093 1.00 23.03 319 GLU A O 1
ATOM 2387 N N . ALA A 1 320 ? 12.833 33.247 -32.575 1.00 23.06 320 ALA A N 1
ATOM 2388 C CA . ALA A 1 320 ? 12.090 33.851 -33.656 1.00 23.06 320 ALA A CA 1
ATOM 2389 C C . ALA A 1 320 ? 11.985 35.377 -33.494 1.00 23.06 320 ALA A C 1
ATOM 2391 O O . ALA A 1 320 ? 11.892 35.911 -32.391 1.00 23.06 320 ALA A O 1
ATOM 2392 N N . LYS A 1 321 ? 11.932 36.071 -34.634 1.00 20.66 321 LYS A N 1
ATOM 2393 C CA . LYS A 1 321 ? 11.580 37.493 -34.763 1.00 20.66 321 LYS A CA 1
ATOM 2394 C C . LYS A 1 321 ? 10.175 37.797 -34.214 1.00 20.66 321 LYS A C 1
ATOM 2396 O O . LYS A 1 321 ? 9.229 37.130 -34.632 1.00 20.66 321 LYS A O 1
ATOM 2401 N N . PRO A 1 322 ? 10.001 38.928 -33.505 1.00 22.73 322 PRO A N 1
ATOM 2402 C CA . PRO A 1 322 ? 8.780 39.721 -33.550 1.00 22.73 322 PRO A CA 1
ATOM 2403 C C . PRO A 1 322 ? 8.983 41.065 -34.283 1.00 22.73 322 PRO A C 1
ATOM 2405 O O . PRO A 1 322 ? 10.082 41.614 -34.364 1.00 22.73 322 PRO A O 1
ATOM 2408 N N . ALA A 1 323 ? 7.882 41.548 -34.860 1.00 25.72 323 ALA A N 1
ATOM 2409 C CA . ALA A 1 323 ? 7.728 42.728 -35.714 1.00 25.72 323 ALA A CA 1
ATOM 2410 C C . ALA A 1 323 ? 7.696 44.074 -34.932 1.00 25.72 323 ALA A C 1
ATOM 2412 O O . ALA A 1 323 ? 7.532 44.061 -33.710 1.00 25.72 323 ALA A O 1
ATOM 2413 N N . PRO A 1 324 ? 7.845 45.242 -35.601 1.00 27.86 324 PRO A N 1
ATOM 2414 C CA . PRO A 1 324 ? 7.996 46.548 -34.950 1.00 27.86 324 PRO A CA 1
ATOM 2415 C C . PRO A 1 324 ? 6.663 47.263 -34.632 1.00 27.86 324 PRO A C 1
ATOM 2417 O O . PRO A 1 324 ? 5.651 47.065 -35.300 1.00 27.86 324 PRO A O 1
ATOM 2420 N N . LYS A 1 325 ? 6.706 48.140 -33.615 1.00 24.27 325 LYS A N 1
ATOM 2421 C CA . LYS A 1 325 ? 5.618 49.004 -33.108 1.00 24.27 325 LYS A CA 1
ATOM 2422 C C . LYS A 1 325 ? 5.270 50.174 -34.051 1.00 24.27 325 LYS A C 1
ATOM 2424 O O . LYS A 1 325 ? 6.170 50.796 -34.612 1.00 24.27 325 LYS A O 1
ATOM 2429 N N . LYS A 1 326 ? 3.985 50.561 -34.090 1.00 23.38 326 LYS A N 1
ATOM 2430 C CA . LYS A 1 326 ? 3.486 51.902 -34.469 1.00 23.38 326 LYS A CA 1
ATOM 2431 C C . LYS A 1 326 ? 2.324 52.305 -33.538 1.00 23.38 326 LYS A C 1
ATOM 2433 O O . LYS A 1 326 ? 1.494 51.463 -33.210 1.00 23.38 326 LYS A O 1
ATOM 2438 N N . GLU A 1 327 ? 2.317 53.559 -33.083 1.00 24.89 327 GLU A N 1
ATOM 2439 C CA . GLU A 1 327 ? 1.419 54.142 -32.065 1.00 24.89 327 GLU A CA 1
ATOM 2440 C C . GLU A 1 327 ? 0.072 54.689 -32.610 1.00 24.89 327 GLU A C 1
ATOM 2442 O O . GLU A 1 327 ? 0.035 55.353 -33.639 1.00 24.89 327 GLU A O 1
ATOM 2447 N N . VAL A 1 328 ? -1.003 54.394 -31.860 1.00 26.98 328 VAL A N 1
ATOM 2448 C CA . VAL A 1 328 ? -2.202 55.156 -31.396 1.00 26.98 328 VAL A CA 1
ATOM 2449 C C . VAL A 1 328 ? -2.727 56.425 -32.128 1.00 26.98 328 VAL A C 1
ATOM 2451 O O . VAL A 1 328 ? -2.085 57.471 -32.069 1.00 26.98 328 VAL A O 1
ATOM 2454 N N . LYS A 1 329 ? -4.010 56.401 -32.574 1.00 23.41 329 LYS A N 1
ATOM 2455 C CA . LYS A 1 329 ? -5.151 57.266 -32.115 1.00 23.41 329 LYS A CA 1
ATOM 2456 C C . LYS A 1 329 ? -6.501 56.970 -32.830 1.00 23.41 329 LYS A C 1
ATOM 2458 O O . LYS A 1 329 ? -6.482 56.875 -34.046 1.00 23.41 329 LYS A O 1
ATOM 2463 N N . LYS A 1 330 ? -7.591 56.904 -32.020 1.00 21.56 330 LYS A N 1
ATOM 2464 C CA . LYS A 1 330 ? -9.042 57.285 -32.166 1.00 21.56 330 LYS A CA 1
ATOM 2465 C C . LYS A 1 330 ? -9.745 57.098 -33.536 1.00 21.56 330 LYS A C 1
ATOM 2467 O O . LYS A 1 330 ? -9.152 57.417 -34.547 1.00 21.56 330 LYS A O 1
ATOM 2472 N N . GLU A 1 331 ? -10.998 56.641 -33.674 1.00 21.39 331 GLU A N 1
ATOM 2473 C CA . GLU A 1 331 ? -12.273 57.078 -33.056 1.00 21.39 331 GLU A CA 1
ATOM 2474 C C . GLU A 1 331 ? -13.432 56.096 -33.434 1.00 21.39 331 GLU A C 1
ATOM 2476 O O . GLU A 1 331 ? -13.219 55.159 -34.196 1.00 21.39 331 GLU A O 1
ATOM 2481 N N . GLU A 1 332 ? -14.617 56.300 -32.850 1.00 21.98 332 GLU A N 1
ATOM 2482 C CA . GLU A 1 332 ? -15.841 55.464 -32.763 1.00 21.98 332 GLU A CA 1
ATOM 2483 C C . GLU A 1 332 ? -16.603 55.146 -34.077 1.00 21.98 332 GLU A C 1
ATOM 2485 O O . GLU A 1 332 ? -16.581 55.946 -35.008 1.00 21.98 332 GLU A O 1
ATOM 2490 N N . SER A 1 333 ? -17.365 54.033 -34.119 1.00 20.69 333 SER A N 1
ATOM 2491 C CA . SER A 1 333 ? -18.845 53.974 -34.315 1.00 20.69 333 SER A CA 1
ATOM 2492 C C . SER A 1 333 ? -19.378 52.570 -34.702 1.00 20.69 333 SER A C 1
ATOM 2494 O O . SER A 1 333 ? -18.708 51.792 -35.374 1.00 20.69 333 SER A O 1
ATOM 2496 N N . GLU A 1 334 ? -20.569 52.278 -34.163 1.00 22.08 334 GLU A N 1
ATOM 2497 C CA . GLU A 1 334 ? -21.673 51.353 -34.537 1.00 22.08 334 GLU A CA 1
ATOM 2498 C C . GLU A 1 334 ? -21.786 51.020 -36.055 1.00 22.08 334 GLU A C 1
ATOM 2500 O O . GLU A 1 334 ? -21.245 51.763 -36.861 1.00 22.08 334 GLU A O 1
ATOM 2505 N N . SER A 1 335 ? -22.454 49.996 -36.613 1.00 21.88 335 SER A N 1
ATOM 2506 C CA . SER A 1 335 ? -23.494 49.006 -36.261 1.00 21.88 335 SER A CA 1
ATOM 2507 C C . SER A 1 335 ? -23.675 48.029 -37.466 1.00 21.88 335 SER A C 1
ATOM 2509 O O . SER A 1 335 ? -23.073 48.244 -38.514 1.00 21.88 335 SER A O 1
ATOM 2511 N N . GLU A 1 336 ? -24.558 47.025 -37.312 1.00 25.23 336 GLU A N 1
ATOM 2512 C CA . GLU A 1 336 ? -25.268 46.224 -38.353 1.00 25.23 336 GLU A CA 1
ATOM 2513 C C . GLU A 1 336 ? -24.504 45.043 -39.000 1.00 25.23 336 GLU A C 1
ATOM 2515 O O . GLU A 1 336 ? -23.432 45.201 -39.569 1.00 25.23 336 GLU A O 1
ATOM 2520 N N . ASP A 1 337 ? -24.855 43.781 -38.723 1.00 25.38 337 ASP A N 1
ATOM 2521 C CA . ASP A 1 337 ? -26.000 42.946 -39.162 1.00 25.38 337 ASP A CA 1
ATOM 2522 C C . ASP A 1 337 ? -25.895 42.360 -40.590 1.00 25.38 337 ASP A C 1
ATOM 2524 O O . ASP A 1 337 ? -25.508 43.021 -41.545 1.00 25.38 337 ASP A O 1
ATOM 2528 N N . GLU A 1 338 ? -26.307 41.090 -40.671 1.00 29.11 338 GLU A N 1
ATOM 2529 C CA . GLU A 1 338 ? -26.598 40.249 -41.847 1.00 29.11 338 GLU A CA 1
ATOM 2530 C C . GLU A 1 338 ? -25.483 39.668 -42.753 1.00 29.11 338 GLU A C 1
ATOM 2532 O O . GLU A 1 338 ? -24.794 40.339 -43.515 1.00 29.11 338 GLU A O 1
ATOM 2537 N N . GLY A 1 339 ? -25.493 38.325 -42.822 1.00 31.97 339 GLY A N 1
ATOM 2538 C CA . GLY A 1 339 ? -25.582 37.630 -44.113 1.00 31.97 339 GLY A CA 1
ATOM 2539 C C . GLY A 1 339 ? -24.457 36.651 -44.466 1.00 31.97 339 GLY A C 1
ATOM 2540 O O . GLY A 1 339 ? -23.379 37.062 -44.878 1.00 31.97 339 GLY A O 1
ATOM 2541 N N . GLY A 1 340 ? -24.755 35.341 -44.450 1.00 34.72 340 GLY A N 1
ATOM 2542 C CA . GLY A 1 340 ? -24.070 34.402 -45.355 1.00 34.72 340 GLY A CA 1
ATOM 2543 C C . GLY A 1 340 ? -23.689 33.023 -44.816 1.00 34.72 340 GLY A C 1
ATOM 2544 O O . GLY A 1 340 ? -22.541 32.615 -44.958 1.00 34.72 340 GLY A O 1
ATOM 2545 N N . PHE A 1 341 ? -24.634 32.264 -44.253 1.00 39.84 341 PHE A N 1
ATOM 2546 C CA . PHE A 1 341 ? -24.500 30.804 -44.177 1.00 39.84 341 PHE A CA 1
ATOM 2547 C C . PHE A 1 341 ? -24.953 30.206 -45.518 1.00 39.84 341 PHE A C 1
ATOM 2549 O O . PHE A 1 341 ? -26.128 30.321 -45.866 1.00 39.84 341 PHE A O 1
ATOM 2556 N N . GLY A 1 342 ? -24.050 29.576 -46.278 1.00 34.84 342 GLY A N 1
ATOM 2557 C CA . GLY A 1 342 ? -24.429 28.900 -47.521 1.00 34.84 342 GLY A CA 1
ATOM 2558 C C . GLY A 1 342 ? -23.290 28.206 -48.272 1.00 34.84 342 GLY A C 1
ATOM 2559 O O . GLY A 1 342 ? -22.561 28.857 -49.009 1.00 34.84 342 GLY A O 1
ATOM 2560 N N . GLY A 1 343 ? -23.238 26.871 -48.164 1.00 35.56 343 GLY A N 1
ATOM 2561 C CA . GLY A 1 343 ? -22.809 25.991 -49.262 1.00 35.56 343 GLY A CA 1
ATOM 2562 C C . GLY A 1 343 ? -21.542 25.154 -49.049 1.00 35.56 343 GLY A C 1
ATOM 2563 O O . GLY A 1 343 ? -20.449 25.701 -49.124 1.00 35.56 343 GLY A O 1
ATOM 2564 N N . LEU A 1 344 ? -21.743 23.839 -48.845 1.00 40.72 344 LEU A N 1
ATOM 2565 C CA . LEU A 1 344 ? -20.992 22.648 -49.334 1.00 40.72 344 LEU A CA 1
ATOM 2566 C C . LEU A 1 344 ? -21.063 21.551 -48.246 1.00 40.72 344 LEU A C 1
ATOM 2568 O O . LEU A 1 344 ? -20.367 21.640 -47.244 1.00 40.72 344 LEU A O 1
ATOM 2572 N N . PHE A 1 345 ? -21.997 20.592 -48.246 1.00 43.41 345 PHE A N 1
ATOM 2573 C CA . PHE A 1 345 ? -22.119 19.460 -49.182 1.00 43.41 345 PHE A CA 1
ATOM 2574 C C . PHE A 1 345 ? -21.491 19.648 -50.568 1.00 43.41 345 PHE A C 1
ATOM 2576 O O . PHE A 1 345 ? -22.158 20.084 -51.503 1.00 43.41 345 PHE A O 1
ATOM 2583 N N . ASP A 1 346 ? -20.202 19.324 -50.648 1.00 44.91 346 ASP A N 1
ATOM 2584 C CA . ASP A 1 346 ? -19.662 18.225 -51.465 1.00 44.91 346 ASP A CA 1
ATOM 2585 C C . ASP A 1 346 ? -18.440 17.649 -50.720 1.00 44.91 346 ASP A C 1
ATOM 2587 O O . ASP A 1 346 ? -17.698 18.460 -50.112 1.00 44.91 346 ASP A O 1
#

InterPro domains:
  IPR001790 Large ribosomal subunit protein uL10, N-terminal [PF00466] (4-100)
  IPR030670 Large ribosomal subunit protein uL10, eukaryota [PIRSF039087] (3-346)
  IPR040637 Large ribosomal subunit protein uL10-like, insertion domain [PF17777] (109-178)
  IPR043141 Large ribosomal subunit protein uL10-like domain superfamily [G3DSA:3.30.70.1730] (3-204)
  IPR043141 Large ribosomal subunit protein uL10-like domain superfamily [SSF160369] (5-132)
  IPR043164 Large ribosomal subunit protein uL10-like, insertion domain superfamily [G3DSA:3.90.105.20] (108-180)
  IPR050323 Universal ribosomal protein uL10 [PTHR45699] (3-238)

Sequence (346 aa):
MGDKRAKKAEYFDKLKQLLADYPTVFIVNVDNVGSNQMHQIRINMRGEGVVLMGKNTMVRRALRMEATENPQYEKLMETVKGNVGFVFTKGELKAVRDKILANRVKAPAKAGAIAPVDVVVPAGNTGMEPGKTSFFQALGIPTKITRGTIEIVNDIAVIKKNNKVGASEATLLNMLNISPFTYGMSITAVYDLGTVFPPSVLDIDPSAFLEKLASGVKAVAAISLALGYANKASIPIIEKNADVFIRLGARKIAALSFALGIPTKASVLHILVKGFKNVVGVSLVTDFKIKQAEKFANAVAAAAAAPSSAAAPAVQKEEAKPAPKKEVKKEESESEDEGGFGGLFD

Foldseek 3Di:
DPVVVVVLVVLLVVVVCLCVVFQKKFKKAQPPPDPVLVVVLQVLCPPFKHKDFDDLVSVLVSLVVCCVVPVLSVVVNVVSDHRIIMIGGRDDPVVVVCSQVVSWDQAFQDAFDAAQAWDKDAWFWLQDAPVCVVLCVVQVFDWDQDPRTITGDGIDGSDHGRDGQHPSNRVVCVSSVNRPDIRGMDTQWMGGNSDIGGPVVVVDDVVVVVVVVVVVLVVVLVVCVVVVHDDPSVVVVCVVCVVVVVVVVLVVVLVVCVVVVHDDPSNVVVVVVVVVVVVLVVCVVPVDDDPVSVVVVVVVVVVVPPDDDDDDDDDDDDDDDDDDDDDDDDDDDDDDDDDDDDDDDD

Secondary structure (DSSP, 8-state):
--HHHHHHHHHHHHHHHHHHH-SEEEEEE-TT--HHHHHHHHHHTTTTEEEEE--HHHHHHHHHHHHTT-GGGHHHHHH--SSEEEEEESS-HHHHHHHHHH-PEEEPPPTTPBPSS-EEEPSEE----GGGHHHHHHTT--EEEETTEEEE-S-EEEE-TTSBPPHHHHHHHHHTT---EEE--EEEEEEETTEEE-GGGTT--HHHHHHHHHHHHHHHHHHHHHHT---TTTHHHHHHTHHHHHHHHHHHHHHHHHHTT---TTTHHHHHHHHHHHHHHHHHHTT---HHHHHHHHHHHHHHSS----------------PPP---------------------

Organism: NCBI:txid286115

pLDDT: mean 75.12, std 20.46, range [20.05, 92.44]